Protein AF-A0A7V5RNW7-F1 (afdb_monomer_lite)

Radius of gyration: 20.4 Å; chains: 1; bounding box: 56×46×56 Å

Secondary structure (DSSP, 8-state):
-HHHHHHHTTS-HHHHHHHHHHHHHHHHHHHHHHHHHHHHTSTT---BPTT-HHHHHHHHSGGGGGGGG-TTT---SSS---HHHHHHHHHH-HHHHHHHHHHHHHHHTTEEEETTEEEE--SS--TTB-TTT-PBPPPSBGGGS-SSS--TT--HHHHHHHHTTTHHHHHHHHHHHH--HHHHHHHHHHHHHHHHHS-TTBSGGGS-HHHHHHHHHHHHHHHHHHHTSSS--HHHHHHHHHHHHHHHHHHHHH--TTT-TTHHHHHHHHHHHHHHHS-TTBTTHHHHHHHHHHHHHHHHHHHB-TTS-BTT--HHHHHHHHHHHHT--

Sequence (329 aa):
MLGKLKKVFRMSPGEIFFRIGEQIRIRREKANARRELSEVSRPEFNFFEKGHADWFEMYRSSGVLKLWEDKAFCRRLSAPLDEEKKERFLKDYRREVEESLARADKLLEHKFSFLGVSFTLPDPIPWQSDPLSLTPYPQGFYRDIDIFTNKNAGDIKHVWEVNRLQFLIELAKAAWLSGEEKYSEKLEEWLLDWIDKNPYKQGVAWASALEVGVRVTALVWTLEFYRATEKPKPYVVAAMLKLIYLSGSYLYENLSIYFSPYNHLIGEAAGLFLAGYLFPGFRDARKWEKRAWQVLTDQIEKQFHPDGASVEQASFYHHFTLGFYLQAV

InterPro domains:
  IPR008929 Chondroitin AC/alginate lyase [G3DSA:1.50.10.100] (69-329)
  IPR008929 Chondroitin AC/alginate lyase [SSF48230] (123-327)
  IPR031680 Heparin-sulfate lyase, N-terminal [PF16889] (100-327)

pLDDT: mean 92.54, std 7.35, range [49.0, 98.81]

Organism: Caldithrix abyssi (NCBI:txid187145)

Structure (mmCIF, N/CA/C/O backbone):
data_AF-A0A7V5RNW7-F1
#
_entry.id   AF-A0A7V5RNW7-F1
#
loop_
_atom_site.group_PDB
_atom_site.id
_atom_site.type_symbol
_atom_site.label_atom_id
_atom_site.label_alt_id
_atom_site.label_comp_id
_atom_site.label_asym_id
_atom_site.label_entity_id
_atom_site.label_seq_id
_atom_site.pdbx_PDB_ins_code
_atom_site.Cartn_x
_atom_site.Cartn_y
_atom_site.Cartn_z
_atom_site.occupancy
_atom_site.B_iso_or_equiv
_atom_site.auth_seq_id
_atom_site.auth_comp_id
_atom_site.auth_asym_id
_atom_site.auth_atom_id
_atom_site.pdbx_PDB_model_num
ATOM 1 N N . MET A 1 1 ? 30.492 3.767 -24.860 1.00 50.56 1 MET A N 1
ATOM 2 C CA . MET A 1 1 ? 29.595 3.302 -25.949 1.00 50.56 1 MET A CA 1
ATOM 3 C C . MET A 1 1 ? 29.645 1.781 -26.166 1.00 50.56 1 MET A C 1
ATOM 5 O O . MET A 1 1 ? 28.583 1.171 -26.209 1.00 50.56 1 MET A O 1
ATOM 9 N N . LEU A 1 2 ? 30.828 1.143 -26.196 1.00 49.00 2 LEU A N 1
ATOM 10 C CA . LEU A 1 2 ? 30.975 -0.311 -26.421 1.00 49.00 2 LEU A CA 1
ATOM 11 C C . LEU A 1 2 ? 30.218 -1.227 -25.432 1.00 49.00 2 LEU A C 1
ATOM 13 O O . LEU A 1 2 ? 29.693 -2.258 -25.841 1.00 49.00 2 LEU A O 1
ATOM 17 N N . GLY A 1 3 ? 30.115 -0.861 -24.148 1.00 59.00 3 GLY A N 1
ATOM 18 C CA . GLY A 1 3 ? 29.394 -1.669 -23.150 1.00 59.00 3 GLY A CA 1
ATOM 19 C C . GLY A 1 3 ? 27.875 -1.730 -23.367 1.00 59.00 3 GLY A C 1
ATOM 20 O O . GLY A 1 3 ? 27.267 -2.779 -23.171 1.00 59.00 3 GLY A O 1
ATOM 21 N N . LYS A 1 4 ? 27.261 -0.633 -23.841 1.00 60.94 4 LYS A N 1
ATOM 22 C CA . LYS A 1 4 ? 25.824 -0.592 -24.167 1.00 60.94 4 LYS A CA 1
ATOM 23 C C . LYS A 1 4 ? 25.518 -1.423 -25.418 1.00 60.94 4 LYS A C 1
ATOM 25 O O . LYS A 1 4 ? 24.552 -2.175 -25.411 1.00 60.94 4 LYS A O 1
ATOM 30 N N . LEU A 1 5 ? 26.387 -1.363 -26.432 1.00 63.47 5 LEU A N 1
ATOM 31 C CA . LEU A 1 5 ? 26.288 -2.182 -27.648 1.00 63.47 5 LEU A CA 1
ATOM 32 C C . LEU A 1 5 ? 26.402 -3.682 -27.335 1.00 63.47 5 LEU A C 1
ATOM 34 O O . LEU A 1 5 ? 25.539 -4.450 -27.745 1.00 63.47 5 LEU A O 1
ATOM 38 N N . LYS A 1 6 ? 27.383 -4.100 -26.519 1.00 67.00 6 LYS A N 1
ATOM 39 C CA . LYS A 1 6 ? 27.513 -5.504 -26.075 1.00 67.00 6 LYS A CA 1
ATOM 40 C C . LYS A 1 6 ? 26.278 -6.026 -25.332 1.00 67.00 6 LYS A C 1
ATOM 42 O O . LYS A 1 6 ? 25.967 -7.206 -25.453 1.00 67.00 6 LYS A O 1
ATOM 47 N N . LYS A 1 7 ? 25.582 -5.173 -24.568 1.00 69.12 7 LYS A N 1
ATOM 48 C CA . LYS A 1 7 ? 24.351 -5.555 -23.861 1.00 69.12 7 LYS A CA 1
ATOM 49 C C . LYS A 1 7 ? 23.203 -5.811 -24.841 1.00 69.12 7 LYS A C 1
ATOM 51 O O . LYS A 1 7 ? 22.507 -6.800 -24.676 1.00 69.12 7 LYS A O 1
ATOM 56 N N . VAL A 1 8 ? 23.061 -4.983 -25.881 1.00 74.31 8 VAL A N 1
ATOM 57 C CA . VAL A 1 8 ? 22.035 -5.153 -26.930 1.00 74.31 8 VAL A CA 1
ATOM 58 C C . VAL A 1 8 ? 22.245 -6.447 -27.719 1.00 74.31 8 VAL A C 1
ATOM 60 O O . VAL A 1 8 ? 21.285 -7.170 -27.946 1.00 74.31 8 VAL A O 1
ATOM 63 N N . PHE A 1 9 ? 23.490 -6.803 -28.054 1.00 77.44 9 PHE A N 1
ATOM 64 C CA . PHE A 1 9 ? 23.790 -8.053 -28.772 1.00 77.44 9 PHE A CA 1
ATOM 65 C C . PHE A 1 9 ? 23.496 -9.339 -27.978 1.00 77.44 9 PHE A C 1
ATOM 67 O O . PHE A 1 9 ? 23.510 -10.419 -28.557 1.00 77.44 9 PHE A O 1
ATOM 74 N N . ARG A 1 10 ? 23.244 -9.244 -26.665 1.00 82.31 10 ARG A N 1
ATOM 75 C CA . ARG A 1 10 ? 22.857 -10.381 -25.810 1.00 82.31 10 ARG A CA 1
ATOM 76 C C . ARG A 1 10 ? 21.347 -10.476 -25.575 1.00 82.31 10 ARG A C 1
ATOM 78 O O . ARG A 1 10 ? 20.907 -11.438 -24.957 1.00 82.31 10 ARG A O 1
ATOM 85 N N . MET A 1 11 ? 20.573 -9.484 -26.014 1.00 87.94 11 MET A N 1
ATOM 86 C CA . MET A 1 11 ? 19.125 -9.451 -25.813 1.00 87.94 11 MET A CA 1
ATOM 87 C C . MET A 1 11 ? 18.420 -10.290 -26.873 1.00 87.94 11 MET A C 1
ATOM 89 O O . MET A 1 11 ? 18.811 -10.294 -28.042 1.00 87.94 11 MET A O 1
ATOM 93 N N . SER A 1 12 ? 17.336 -10.955 -26.478 1.00 88.06 12 SER A N 1
ATOM 94 C CA . SER A 1 12 ? 16.440 -11.571 -27.454 1.00 88.06 12 SER A CA 1
ATOM 95 C C . SER A 1 12 ? 15.743 -10.484 -28.290 1.00 88.06 12 SER A C 1
ATOM 97 O O . SER A 1 12 ? 15.561 -9.358 -27.812 1.00 88.06 12 SER A O 1
ATOM 99 N N . PRO A 1 13 ? 15.280 -10.794 -29.515 1.00 88.00 13 PRO A N 1
ATOM 100 C CA . PRO A 1 13 ? 14.470 -9.859 -30.293 1.00 88.00 13 PRO A CA 1
ATOM 101 C C . PRO A 1 13 ? 13.255 -9.344 -29.507 1.00 88.00 13 PRO A C 1
ATOM 103 O O . PRO A 1 13 ? 12.970 -8.148 -29.528 1.00 88.00 13 PRO A O 1
ATOM 106 N N . GLY A 1 14 ? 12.590 -10.224 -28.748 1.00 86.81 14 GLY A N 1
ATOM 107 C CA . GLY A 1 14 ? 11.453 -9.863 -27.897 1.00 86.81 14 GLY A CA 1
ATOM 108 C C . GLY A 1 14 ? 11.808 -8.831 -26.822 1.00 86.81 14 GLY A C 1
ATOM 109 O O . GLY A 1 14 ? 11.068 -7.867 -26.633 1.00 86.81 14 GLY A O 1
ATOM 110 N N . GLU A 1 15 ? 12.967 -8.970 -26.175 1.00 87.75 15 GLU A N 1
ATOM 111 C CA . GLU A 1 15 ? 13.443 -7.992 -25.191 1.00 87.75 15 GLU A CA 1
ATOM 112 C C . GLU A 1 15 ? 13.774 -6.639 -25.844 1.00 87.75 15 GLU A C 1
ATOM 114 O O . GLU A 1 15 ? 13.442 -5.589 -25.290 1.00 87.75 15 GLU A O 1
ATOM 119 N N . ILE A 1 16 ? 14.376 -6.633 -27.039 1.00 87.75 16 ILE A N 1
ATOM 120 C CA . ILE A 1 16 ? 14.680 -5.391 -27.770 1.00 87.75 16 ILE A CA 1
ATOM 121 C C . ILE A 1 16 ? 13.387 -4.636 -28.103 1.00 87.75 16 ILE A C 1
ATOM 123 O O . ILE A 1 16 ? 13.274 -3.447 -27.791 1.00 87.75 16 ILE A O 1
ATOM 127 N N . PHE A 1 17 ? 12.398 -5.319 -28.689 1.00 89.56 17 PHE A N 1
ATOM 128 C CA . PHE A 1 17 ? 11.102 -4.714 -29.008 1.00 89.56 17 PHE A CA 1
ATOM 129 C C . PHE A 1 17 ? 10.391 -4.196 -27.755 1.00 89.56 17 PHE A C 1
ATOM 131 O O . PHE A 1 17 ? 9.887 -3.070 -27.766 1.00 89.56 17 PHE A O 1
ATOM 138 N N . PHE A 1 18 ? 10.413 -4.967 -26.663 1.00 87.88 18 PHE A N 1
ATOM 139 C CA . PHE A 1 18 ? 9.865 -4.539 -25.378 1.00 87.88 18 PHE A CA 1
ATOM 140 C C . PHE A 1 18 ? 10.515 -3.238 -24.897 1.00 87.88 18 PHE A C 1
ATOM 142 O O . PHE A 1 18 ? 9.810 -2.271 -24.617 1.00 87.88 18 PHE A O 1
ATOM 149 N N . ARG A 1 19 ? 11.852 -3.173 -24.854 1.00 88.31 19 ARG A N 1
ATOM 150 C CA . ARG A 1 19 ? 12.581 -1.998 -24.351 1.00 88.31 19 ARG A CA 1
ATOM 151 C C . ARG A 1 19 ? 12.355 -0.756 -25.211 1.00 88.31 19 ARG A C 1
ATOM 153 O O . ARG A 1 19 ? 12.235 0.339 -24.668 1.00 88.31 19 ARG A O 1
ATOM 160 N N . ILE A 1 20 ? 12.269 -0.898 -26.535 1.00 90.19 20 ILE A N 1
ATOM 161 C CA . ILE A 1 20 ? 11.936 0.223 -27.432 1.00 90.19 20 ILE A CA 1
ATOM 162 C C . ILE A 1 20 ? 10.518 0.727 -27.146 1.00 90.19 20 ILE A C 1
ATOM 164 O O . ILE A 1 20 ? 10.318 1.932 -26.968 1.00 90.19 20 ILE A O 1
ATOM 168 N N . GLY A 1 21 ? 9.545 -0.186 -27.057 1.00 90.38 21 GLY A N 1
ATOM 169 C CA . GLY A 1 21 ? 8.165 0.152 -26.714 1.00 90.38 21 GLY A CA 1
ATOM 170 C C . GLY A 1 21 ? 8.056 0.839 -25.351 1.00 90.38 21 GLY A C 1
ATOM 171 O O . GLY A 1 21 ? 7.376 1.858 -25.226 1.00 90.38 21 GLY A O 1
ATOM 172 N N . GLU A 1 22 ? 8.794 0.346 -24.355 1.00 89.38 22 GLU A N 1
ATOM 173 C CA . GLU A 1 22 ? 8.866 0.927 -23.016 1.00 89.38 22 GLU A CA 1
ATOM 174 C C . GLU A 1 22 ? 9.391 2.369 -23.067 1.00 89.38 22 GLU A C 1
ATOM 176 O O . GLU A 1 22 ? 8.760 3.268 -22.521 1.00 89.38 22 GLU A O 1
ATOM 181 N N . GLN A 1 23 ? 10.481 2.635 -23.795 1.00 90.38 23 GLN A N 1
ATOM 182 C CA . GLN A 1 23 ? 11.024 3.991 -23.938 1.00 90.38 23 GLN A CA 1
ATOM 183 C C . GLN A 1 23 ? 10.037 4.962 -24.599 1.00 90.38 23 GLN A C 1
ATOM 185 O O . GLN A 1 23 ? 9.925 6.115 -24.177 1.00 90.38 23 GLN A O 1
ATOM 190 N N . ILE A 1 24 ? 9.291 4.512 -25.612 1.00 92.75 24 ILE A N 1
ATOM 191 C CA . ILE A 1 24 ? 8.244 5.328 -26.244 1.00 92.75 24 ILE A CA 1
ATOM 192 C C . ILE A 1 24 ? 7.116 5.615 -25.245 1.00 92.75 24 ILE A C 1
ATOM 194 O O . ILE A 1 24 ? 6.676 6.763 -25.137 1.00 92.75 24 ILE A O 1
ATOM 198 N N . ARG A 1 25 ? 6.670 4.599 -24.495 1.00 93.12 25 ARG A N 1
ATOM 199 C CA . ARG A 1 25 ? 5.634 4.737 -23.462 1.00 93.12 25 ARG A CA 1
ATOM 200 C C . ARG A 1 25 ? 6.055 5.733 -22.384 1.00 93.12 25 ARG A C 1
ATOM 202 O O . ARG A 1 25 ? 5.308 6.669 -22.134 1.00 93.12 25 ARG A O 1
ATOM 209 N N . ILE A 1 26 ? 7.257 5.590 -21.824 1.00 92.19 26 ILE A N 1
ATOM 210 C CA . ILE A 1 26 ? 7.798 6.476 -20.779 1.00 92.19 26 ILE A CA 1
ATOM 211 C C . ILE A 1 26 ? 7.835 7.928 -21.253 1.00 92.19 26 ILE A C 1
ATOM 213 O O . ILE A 1 26 ? 7.459 8.834 -20.516 1.00 92.19 26 ILE A O 1
ATOM 217 N N . ARG A 1 27 ? 8.271 8.179 -22.495 1.00 93.75 27 ARG A N 1
ATOM 218 C CA . ARG A 1 27 ? 8.294 9.542 -23.050 1.00 93.75 27 ARG A CA 1
ATOM 219 C C . ARG A 1 27 ? 6.893 10.142 -23.152 1.00 93.75 27 ARG A C 1
ATOM 221 O O . ARG A 1 27 ? 6.722 11.317 -22.836 1.00 93.75 27 ARG A O 1
ATOM 228 N N . ARG A 1 28 ? 5.903 9.349 -23.577 1.00 93.56 28 ARG A N 1
ATOM 229 C CA . ARG A 1 28 ? 4.494 9.776 -23.638 1.00 93.56 28 ARG A CA 1
ATOM 230 C C . ARG A 1 28 ? 3.926 10.034 -22.245 1.00 93.56 28 ARG A C 1
ATOM 232 O O . ARG A 1 28 ? 3.329 11.078 -22.027 1.00 93.56 28 ARG A O 1
ATOM 239 N N . GLU A 1 29 ? 4.162 9.117 -21.316 1.00 93.31 29 GLU A N 1
ATOM 240 C CA . GLU A 1 29 ? 3.756 9.222 -19.914 1.00 93.31 29 GLU A CA 1
ATOM 241 C C . GLU A 1 29 ? 4.332 10.490 -19.273 1.00 93.31 29 GLU A C 1
ATOM 243 O O . GLU A 1 29 ? 3.591 11.301 -18.731 1.00 93.31 29 GLU A O 1
ATOM 248 N N . LYS A 1 30 ? 5.633 10.746 -19.440 1.00 93.88 30 LYS A N 1
ATOM 249 C CA . LYS A 1 30 ? 6.283 11.969 -18.954 1.00 93.88 30 LYS A CA 1
ATOM 250 C C . LYS A 1 30 ? 5.676 13.233 -19.563 1.00 93.88 30 LYS A C 1
ATOM 252 O O . LYS A 1 30 ? 5.418 14.194 -18.842 1.00 93.88 30 LYS A O 1
ATOM 257 N N . ALA A 1 31 ? 5.433 13.241 -20.875 1.00 94.12 31 ALA A N 1
ATOM 258 C CA . ALA A 1 31 ? 4.808 14.376 -21.553 1.00 94.12 31 ALA A CA 1
ATOM 259 C C . ALA A 1 31 ? 3.377 14.645 -21.047 1.00 94.12 31 ALA A C 1
ATOM 261 O O . ALA A 1 31 ? 2.957 15.799 -20.977 1.00 94.12 31 ALA A O 1
ATOM 262 N N . ASN A 1 32 ? 2.656 13.595 -20.647 1.00 93.56 32 ASN A N 1
ATOM 263 C CA . ASN A 1 32 ? 1.282 13.676 -20.158 1.00 93.56 32 ASN A CA 1
ATOM 264 C C . ASN A 1 32 ? 1.166 13.762 -18.630 1.00 93.56 32 ASN A C 1
ATOM 266 O O . ASN A 1 32 ? 0.071 14.027 -18.144 1.00 93.56 32 ASN A O 1
ATOM 270 N N . ALA A 1 33 ? 2.250 13.601 -17.864 1.00 91.62 33 ALA A N 1
ATOM 271 C CA . ALA A 1 33 ? 2.199 13.417 -16.411 1.00 91.62 33 ALA A CA 1
ATOM 272 C C . ALA A 1 33 ? 1.417 14.518 -15.675 1.00 91.62 33 ALA A C 1
ATOM 274 O O . ALA A 1 33 ? 0.614 14.227 -14.794 1.00 91.62 33 ALA A O 1
ATOM 275 N N . ARG A 1 34 ? 1.587 15.790 -16.068 1.00 91.25 34 ARG A N 1
ATOM 276 C CA . ARG A 1 34 ? 0.821 16.912 -15.486 1.00 91.25 34 ARG A CA 1
ATOM 277 C C . ARG A 1 34 ? -0.671 16.834 -15.806 1.00 91.25 34 ARG A C 1
ATOM 279 O O . ARG A 1 34 ? -1.495 17.178 -14.964 1.00 91.25 34 ARG A O 1
ATOM 286 N N . ARG A 1 35 ? -1.017 16.397 -17.019 1.00 93.12 35 ARG A N 1
ATOM 287 C CA . ARG A 1 35 ? -2.40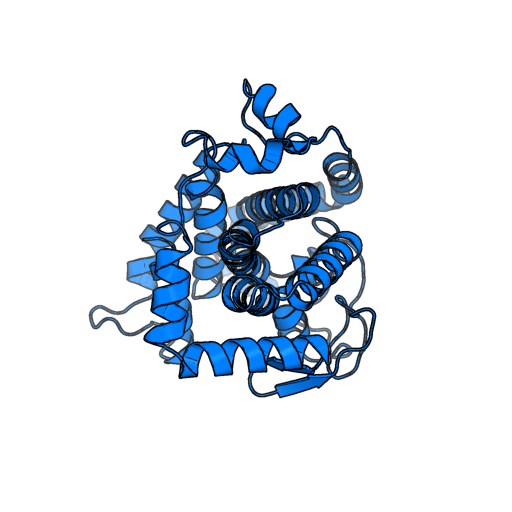6 16.213 -17.447 1.00 93.12 35 ARG A CA 1
ATOM 288 C C . ARG A 1 35 ? -3.040 15.027 -16.726 1.00 93.12 35 ARG A C 1
ATOM 290 O O . ARG A 1 35 ? -4.137 15.190 -16.216 1.00 93.12 35 ARG A O 1
ATOM 297 N N . GLU A 1 36 ? -2.350 13.889 -16.652 1.00 92.38 36 GLU A N 1
ATOM 298 C CA . GLU A 1 36 ? -2.800 12.712 -15.896 1.00 92.38 36 GLU A CA 1
ATOM 299 C C . GLU A 1 36 ? -3.027 13.075 -14.428 1.00 92.38 36 GLU A C 1
ATOM 301 O O . GLU A 1 36 ? -4.090 12.794 -13.885 1.00 92.38 36 GLU A O 1
ATOM 306 N N . LEU A 1 37 ? -2.079 13.785 -13.806 1.00 92.88 37 LEU A N 1
ATOM 307 C CA . LEU A 1 37 ? -2.232 14.260 -12.435 1.00 92.88 37 LEU A CA 1
ATOM 308 C C . LEU A 1 37 ? -3.448 15.191 -12.287 1.00 92.88 37 LEU A C 1
ATOM 310 O O . LEU A 1 37 ? -4.261 15.009 -11.387 1.00 92.88 37 LEU A O 1
ATOM 314 N N . SER A 1 38 ? -3.612 16.160 -13.193 1.00 92.69 38 SER A N 1
ATOM 315 C CA . SER A 1 38 ? -4.783 17.047 -13.201 1.00 92.69 38 SER A CA 1
ATOM 316 C C . SER A 1 38 ? -6.097 16.287 -13.393 1.00 92.69 38 SER A C 1
ATOM 318 O O . SER A 1 38 ? -7.113 16.693 -12.836 1.00 92.69 38 SER A O 1
ATOM 320 N N . GLU A 1 39 ? -6.091 15.203 -14.167 1.00 93.19 39 GLU A N 1
ATOM 321 C CA . GLU A 1 39 ? -7.257 14.354 -14.384 1.00 93.19 39 GLU A CA 1
ATOM 322 C C . GLU A 1 39 ? -7.630 13.585 -13.115 1.00 93.19 39 GLU A C 1
ATOM 324 O O . GLU A 1 39 ? -8.779 13.632 -12.687 1.00 93.19 39 GLU A O 1
ATOM 329 N N . VAL A 1 40 ? -6.663 12.925 -12.471 1.00 93.75 40 VAL A N 1
ATOM 330 C CA . VAL A 1 40 ? -6.938 12.107 -11.280 1.00 93.75 40 VAL A CA 1
ATOM 331 C C . VAL A 1 40 ? -7.231 12.947 -10.041 1.00 93.75 40 VAL A C 1
ATOM 333 O O . VAL A 1 40 ? -7.941 12.481 -9.156 1.00 93.75 40 VAL A O 1
ATOM 336 N N . SER A 1 41 ? -6.727 14.179 -9.946 1.00 90.44 41 SER A N 1
ATOM 337 C CA . SER A 1 41 ? -6.998 15.073 -8.809 1.00 90.44 41 SER A CA 1
ATOM 338 C C . SER A 1 41 ? -8.396 15.689 -8.834 1.00 90.44 41 SER A C 1
ATOM 340 O O . SER A 1 41 ? -8.850 16.226 -7.826 1.00 90.44 41 SER A O 1
ATOM 342 N N . ARG A 1 42 ? -9.100 15.603 -9.963 1.00 89.19 42 ARG A N 1
ATOM 343 C CA . ARG A 1 42 ? -10.452 16.136 -10.093 1.00 89.19 42 ARG A CA 1
ATOM 344 C C . ARG A 1 42 ? -11.460 15.387 -9.219 1.00 89.19 42 ARG A C 1
ATOM 346 O O . ARG A 1 42 ? -11.386 14.158 -9.119 1.00 89.19 42 ARG A O 1
ATOM 353 N N . PRO A 1 43 ? -12.458 16.086 -8.653 1.00 83.56 43 PRO A N 1
ATOM 354 C CA . PRO A 1 43 ? -13.550 15.437 -7.938 1.00 83.56 43 PRO A CA 1
ATOM 355 C C . PRO A 1 43 ? -14.344 14.458 -8.820 1.00 83.56 43 PRO A C 1
ATOM 357 O O . PRO A 1 43 ? -14.814 13.438 -8.328 1.00 83.56 43 PRO A O 1
ATOM 360 N N . GLU A 1 44 ? -14.484 14.741 -10.120 1.00 86.00 44 GLU A N 1
ATOM 361 C CA . GLU A 1 44 ? -15.183 13.899 -11.101 1.00 86.00 44 GLU A CA 1
ATOM 362 C C . GLU A 1 44 ? -14.424 12.638 -11.545 1.00 86.00 44 GLU A C 1
ATOM 364 O O . GLU A 1 44 ? -14.944 11.876 -12.359 1.00 86.00 44 GLU A O 1
ATOM 369 N N . PHE A 1 45 ? -13.212 12.399 -11.034 1.00 90.44 45 PHE A N 1
ATOM 370 C CA . PHE A 1 45 ? -12.440 11.215 -11.388 1.00 90.44 45 PHE A CA 1
ATOM 371 C C . PHE A 1 45 ? -13.158 9.930 -10.948 1.00 90.44 45 PHE A C 1
ATOM 373 O O . PHE A 1 45 ? -13.143 9.565 -9.772 1.00 90.44 45 PHE A O 1
ATOM 380 N N . ASN A 1 46 ? -13.772 9.244 -11.913 1.00 90.44 46 ASN A N 1
ATOM 381 C CA . ASN A 1 46 ? -14.467 7.981 -11.711 1.00 90.44 46 ASN A CA 1
ATOM 382 C C . ASN A 1 46 ? -13.595 6.810 -12.180 1.00 90.44 46 ASN A C 1
ATOM 384 O O . ASN A 1 46 ? -13.257 6.691 -13.362 1.00 90.44 46 ASN A O 1
ATOM 388 N N . PHE A 1 47 ? -13.247 5.943 -11.235 1.00 92.19 47 PHE A N 1
ATOM 389 C CA . PHE A 1 47 ? -12.428 4.757 -11.451 1.00 92.19 47 PHE A CA 1
ATOM 390 C C . PHE A 1 47 ? -13.223 3.440 -11.419 1.00 92.19 47 PHE A C 1
ATOM 392 O O . PHE A 1 47 ? -12.629 2.359 -11.455 1.00 92.19 47 PHE A O 1
ATOM 399 N N . PHE A 1 48 ? -14.555 3.513 -11.386 1.00 91.94 48 PHE A N 1
ATOM 400 C CA . PHE A 1 48 ? -15.448 2.359 -11.469 1.00 91.94 48 PHE A CA 1
ATOM 401 C C . PHE A 1 48 ? -15.753 1.954 -12.916 1.00 91.94 48 PHE A C 1
ATOM 403 O O . PHE A 1 48 ? -15.564 2.725 -13.865 1.00 91.94 48 PHE A O 1
ATOM 410 N N . GLU A 1 49 ? -16.211 0.715 -13.091 1.00 81.69 49 GLU A N 1
ATOM 411 C CA . GLU A 1 49 ? -16.677 0.209 -14.382 1.00 81.69 49 GLU A CA 1
ATOM 412 C C . GLU A 1 49 ? -17.889 1.007 -14.912 1.00 81.69 49 GLU A C 1
ATOM 414 O O . GLU A 1 49 ? -18.678 1.591 -14.163 1.00 81.69 49 GLU A O 1
ATOM 419 N N . LYS A 1 50 ? -18.030 1.077 -16.243 1.00 80.31 50 LYS A N 1
ATOM 420 C CA . LYS A 1 50 ? -19.159 1.773 -16.878 1.00 80.31 50 LYS A CA 1
ATOM 421 C C . LYS A 1 50 ? -20.480 1.123 -16.464 1.00 80.31 50 LYS A C 1
ATOM 423 O O . LYS A 1 50 ? -20.592 -0.093 -16.473 1.00 80.31 50 LYS A O 1
ATOM 428 N N . GLY A 1 51 ? -21.495 1.947 -16.205 1.00 77.38 51 GLY A N 1
ATOM 429 C CA . GLY A 1 51 ? -22.824 1.481 -15.794 1.00 77.38 51 GLY A CA 1
ATOM 430 C C . GLY A 1 51 ? -23.068 1.533 -14.285 1.00 77.38 51 GLY A C 1
ATOM 431 O O . GLY A 1 51 ? -24.215 1.406 -13.879 1.00 77.38 51 GLY A O 1
ATOM 432 N N . HIS A 1 52 ? -22.039 1.824 -13.483 1.00 84.69 52 HIS A N 1
ATOM 433 C CA . HIS A 1 52 ? -22.134 1.947 -12.026 1.00 84.69 52 HIS A CA 1
ATOM 434 C C . HIS A 1 52 ? -22.111 3.411 -11.561 1.00 84.69 52 HIS A C 1
ATOM 436 O O . HIS A 1 52 ? -21.206 3.864 -10.854 1.00 84.69 52 HIS A O 1
ATOM 442 N N . ALA A 1 53 ? -23.080 4.202 -12.033 1.00 83.31 53 ALA A N 1
ATOM 443 C CA . ALA A 1 53 ? -23.222 5.597 -11.604 1.00 83.31 53 ALA A CA 1
ATOM 444 C C . ALA A 1 53 ? -23.552 5.697 -10.103 1.00 83.31 53 ALA A C 1
ATOM 446 O O . ALA A 1 53 ? -23.073 6.592 -9.416 1.00 83.31 53 ALA A O 1
ATOM 447 N N . ASP A 1 54 ? -24.306 4.730 -9.592 1.00 88.31 54 ASP A N 1
ATOM 448 C CA . ASP A 1 54 ? -24.629 4.545 -8.182 1.00 88.31 54 ASP A CA 1
ATOM 449 C C . ASP A 1 54 ? -23.381 4.360 -7.308 1.00 88.31 54 ASP A C 1
ATOM 451 O O . ASP A 1 54 ? -23.255 5.039 -6.289 1.00 88.31 54 ASP A O 1
ATOM 455 N N . TRP A 1 55 ? -22.414 3.529 -7.718 1.00 92.00 55 TRP A N 1
ATOM 456 C CA . TRP A 1 55 ? -21.154 3.381 -6.979 1.00 92.00 55 TRP A CA 1
ATOM 457 C C . TRP A 1 55 ? -20.363 4.683 -6.924 1.00 92.00 55 TRP A C 1
ATOM 459 O O . TRP A 1 55 ? -19.748 4.992 -5.902 1.00 92.00 55 TRP A O 1
ATOM 469 N N . PHE A 1 56 ? -20.397 5.473 -7.998 1.00 91.00 56 PHE A N 1
ATOM 470 C CA . PHE A 1 56 ? -19.735 6.772 -8.017 1.00 91.00 56 PHE A CA 1
ATOM 471 C C . PHE A 1 56 ? -20.376 7.764 -7.042 1.00 91.00 56 PHE A C 1
ATOM 473 O O . PHE A 1 56 ? -19.661 8.434 -6.297 1.00 91.00 56 PHE A O 1
ATOM 480 N N . GLU A 1 57 ? -21.705 7.806 -6.976 1.00 90.06 57 GLU A N 1
ATOM 481 C CA . GLU A 1 57 ? -22.426 8.620 -5.991 1.00 90.06 57 GLU A CA 1
ATOM 482 C C . GLU A 1 57 ? -22.175 8.141 -4.550 1.00 90.06 57 GLU A C 1
ATOM 484 O O . GLU A 1 57 ? -21.941 8.948 -3.644 1.00 90.06 57 GLU A O 1
ATOM 489 N N . MET A 1 58 ? -22.141 6.823 -4.319 1.00 91.19 58 MET A N 1
ATOM 490 C CA . MET A 1 58 ? -21.777 6.257 -3.015 1.00 91.19 58 MET A CA 1
ATOM 491 C C . MET A 1 58 ? -20.355 6.656 -2.615 1.00 91.19 58 MET A C 1
ATOM 493 O O . MET A 1 58 ? -20.150 7.157 -1.514 1.00 91.19 58 MET A O 1
ATOM 497 N N . TYR A 1 59 ? -19.386 6.510 -3.517 1.00 91.75 59 TYR A N 1
ATOM 498 C CA . TYR A 1 59 ? -17.988 6.880 -3.293 1.00 91.75 59 TYR A CA 1
ATOM 499 C C . TYR A 1 59 ? -17.798 8.353 -2.904 1.00 91.75 59 TYR A C 1
ATOM 501 O O . TYR A 1 59 ? -16.941 8.667 -2.079 1.00 91.75 59 TYR A O 1
ATOM 509 N N . ARG A 1 60 ? -18.594 9.261 -3.480 1.00 88.88 60 ARG A N 1
ATOM 510 C CA . ARG A 1 60 ? -18.510 10.707 -3.204 1.00 88.88 60 ARG A CA 1
ATOM 511 C C . ARG A 1 60 ? -19.285 11.154 -1.968 1.00 88.88 60 ARG A C 1
ATOM 513 O O . ARG A 1 60 ? -19.210 12.326 -1.603 1.00 88.88 60 ARG A O 1
ATOM 520 N N . SER A 1 61 ? -20.022 10.248 -1.339 1.00 89.31 61 SER A N 1
ATOM 521 C CA . SER A 1 61 ? -20.837 10.515 -0.160 1.00 89.31 61 SER A CA 1
ATOM 522 C C . SER A 1 61 ? -20.380 9.660 1.024 1.00 89.31 61 SER A C 1
ATOM 524 O O . SER A 1 61 ? -19.400 8.917 0.961 1.00 89.31 61 SER A O 1
ATOM 526 N N . SER A 1 62 ? -21.116 9.721 2.133 1.00 86.81 62 SER A N 1
ATOM 527 C CA . SER A 1 62 ? -20.955 8.757 3.226 1.00 86.81 62 SER A CA 1
ATOM 528 C C . SER A 1 62 ? -21.325 7.319 2.822 1.00 86.81 62 SER A C 1
ATOM 530 O O . SER A 1 62 ? -21.052 6.384 3.574 1.00 86.81 62 SER A O 1
ATOM 532 N N . GLY A 1 63 ? -21.906 7.124 1.629 1.00 90.00 63 GLY A N 1
ATOM 533 C CA . GLY A 1 63 ? -22.291 5.826 1.083 1.00 90.00 63 GLY A CA 1
ATOM 534 C C . GLY A 1 63 ? -21.124 4.901 0.731 1.00 90.00 63 GLY A C 1
ATOM 535 O O . GLY A 1 63 ? -21.357 3.710 0.559 1.00 90.00 63 GLY A O 1
ATOM 536 N N . VAL A 1 64 ? -19.880 5.389 0.674 1.00 92.69 64 VAL A N 1
ATOM 537 C CA . VAL A 1 64 ? -18.694 4.583 0.321 1.00 92.69 64 VAL A CA 1
ATOM 538 C C . VAL A 1 64 ? -18.505 3.369 1.235 1.00 92.69 64 VAL A C 1
ATOM 540 O O . VAL A 1 64 ? -18.021 2.334 0.789 1.00 92.69 64 VAL A O 1
ATOM 543 N N . LEU A 1 65 ? -18.943 3.456 2.496 1.00 91.81 65 LEU A N 1
ATOM 544 C CA . LEU A 1 65 ? -18.897 2.337 3.441 1.00 91.81 65 LEU A CA 1
ATOM 545 C C . LEU A 1 65 ? -19.825 1.185 3.020 1.00 91.81 65 LEU A C 1
ATOM 547 O O . LEU A 1 65 ? -19.503 0.022 3.250 1.00 91.81 65 LEU A O 1
ATOM 551 N N . LYS A 1 66 ? -20.935 1.496 2.339 1.00 90.69 66 LYS A N 1
ATOM 552 C CA . LYS A 1 66 ? -21.916 0.514 1.853 1.00 90.69 66 LYS A CA 1
ATOM 553 C C . LYS A 1 66 ? -21.457 -0.224 0.602 1.00 90.69 66 LYS A C 1
ATOM 555 O O . LYS A 1 66 ? -21.991 -1.286 0.308 1.00 90.69 66 LYS A O 1
ATOM 560 N N . LEU A 1 67 ? -20.434 0.273 -0.102 1.00 91.06 67 LEU A N 1
ATOM 561 C CA . LEU A 1 67 ? -19.844 -0.457 -1.230 1.00 91.06 67 LEU A CA 1
ATOM 562 C C . LEU A 1 67 ? -19.368 -1.857 -0.809 1.00 91.06 67 LEU A C 1
ATOM 564 O O . LEU A 1 67 ? -19.345 -2.771 -1.625 1.00 91.06 67 LEU A O 1
ATOM 568 N N . TRP A 1 68 ? -19.035 -2.049 0.473 1.00 89.75 68 TRP A N 1
ATOM 569 C CA . TRP A 1 68 ? -18.601 -3.343 0.997 1.00 89.75 68 TRP A CA 1
ATOM 570 C C . TRP A 1 68 ? -19.714 -4.392 1.147 1.00 89.75 68 TRP A C 1
ATOM 572 O O . TRP A 1 68 ? -19.442 -5.579 1.347 1.00 89.75 68 TRP A O 1
ATOM 582 N N . GLU A 1 69 ? -20.972 -3.962 1.059 1.00 88.19 69 GLU A N 1
ATOM 583 C CA . GLU A 1 69 ? -22.144 -4.841 1.046 1.00 88.19 69 GLU A CA 1
ATOM 584 C C . GLU A 1 69 ? -22.386 -5.419 -0.359 1.00 88.19 69 GLU A C 1
ATOM 586 O O . GLU A 1 69 ? -22.992 -6.485 -0.500 1.00 88.19 69 GLU A O 1
ATOM 591 N N . ASP A 1 70 ? -21.861 -4.755 -1.393 1.00 90.81 70 ASP A N 1
ATOM 592 C CA . ASP A 1 70 ? -21.998 -5.157 -2.785 1.00 90.81 70 ASP A CA 1
ATOM 593 C C . ASP A 1 70 ? -20.863 -6.105 -3.212 1.00 90.81 70 ASP A C 1
ATOM 595 O O . ASP A 1 70 ? -19.703 -5.725 -3.397 1.00 90.81 70 ASP A O 1
ATOM 599 N N . LYS A 1 71 ? -21.219 -7.377 -3.421 1.00 89.06 71 LYS A N 1
ATOM 600 C CA . LYS A 1 71 ? -20.291 -8.420 -3.888 1.00 89.06 71 LYS A CA 1
ATOM 601 C C . LYS A 1 71 ? -19.820 -8.216 -5.331 1.00 89.06 71 LYS A C 1
ATOM 603 O O . LYS A 1 71 ? -18.829 -8.828 -5.727 1.00 89.06 71 LYS A O 1
ATOM 608 N N . ALA A 1 72 ? -20.531 -7.417 -6.127 1.00 90.50 72 ALA A N 1
ATOM 609 C CA . ALA A 1 72 ? -20.069 -7.026 -7.454 1.00 90.50 72 ALA A CA 1
ATOM 610 C C . ALA A 1 72 ? -18.978 -5.950 -7.367 1.00 90.50 72 ALA A C 1
ATOM 612 O O . ALA A 1 72 ? -18.125 -5.885 -8.251 1.00 90.50 72 ALA A O 1
ATOM 613 N N . PHE A 1 73 ? -18.956 -5.162 -6.286 1.00 91.81 73 PHE A N 1
ATOM 614 C CA . PHE A 1 73 ? -17.913 -4.172 -6.048 1.00 91.81 73 PHE A CA 1
ATOM 615 C C . PHE A 1 73 ? -16.637 -4.784 -5.457 1.00 91.81 73 PHE A C 1
ATOM 617 O O . PHE A 1 73 ? -15.545 -4.540 -5.980 1.00 91.81 73 PHE A O 1
ATOM 624 N N . CYS A 1 74 ? -16.762 -5.568 -4.381 1.00 92.38 74 CYS A N 1
ATOM 625 C CA . CYS A 1 74 ? -15.618 -6.089 -3.632 1.00 92.38 74 CYS A CA 1
ATOM 626 C C . CYS A 1 74 ? -15.697 -7.593 -3.332 1.00 92.38 74 CYS A C 1
ATOM 628 O O . CYS A 1 74 ? -16.765 -8.175 -3.128 1.00 92.38 74 CYS A O 1
ATOM 630 N N . ARG A 1 75 ? -14.522 -8.223 -3.253 1.00 93.94 75 ARG A N 1
ATOM 631 C CA . ARG A 1 75 ? -14.318 -9.536 -2.631 1.00 93.94 75 ARG A CA 1
ATOM 632 C C . ARG A 1 75 ? -13.683 -9.326 -1.259 1.00 93.94 75 ARG A C 1
ATOM 634 O O . ARG A 1 75 ? -12.994 -8.336 -1.026 1.00 93.94 75 ARG A O 1
ATOM 641 N N . ARG A 1 76 ? -13.917 -10.261 -0.341 1.00 86.75 76 ARG A N 1
ATOM 642 C CA . ARG A 1 76 ? -13.358 -10.183 1.012 1.00 86.75 76 ARG A CA 1
ATOM 643 C C . ARG A 1 76 ? -11.966 -10.800 1.048 1.00 86.75 76 ARG A C 1
ATOM 645 O O . ARG A 1 76 ? -11.796 -11.919 0.573 1.00 86.75 76 ARG A O 1
ATOM 652 N N . LEU A 1 77 ? -11.015 -10.084 1.646 1.00 88.06 77 LEU A N 1
ATOM 653 C CA . LEU A 1 77 ? -9.675 -10.600 1.936 1.00 88.06 77 LEU A CA 1
ATOM 654 C C . LEU A 1 77 ? -9.705 -11.635 3.072 1.00 88.06 77 LEU A C 1
ATOM 656 O O . LEU A 1 77 ? -8.958 -12.606 3.061 1.00 88.06 77 LEU A O 1
ATOM 660 N N . SER A 1 78 ? -10.592 -11.435 4.046 1.00 88.44 78 SER A N 1
ATOM 661 C CA . SER A 1 78 ? -10.741 -12.280 5.229 1.00 88.44 78 SER A CA 1
ATOM 662 C C . SER A 1 78 ? -12.215 -12.434 5.628 1.00 88.44 78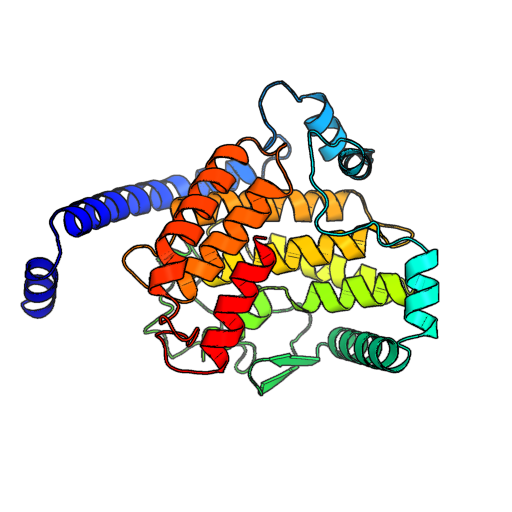 SER A C 1
ATOM 664 O O . SER A 1 78 ? -13.116 -11.785 5.087 1.00 88.44 78 SER A O 1
ATOM 666 N N . ALA A 1 79 ? -12.494 -13.311 6.596 1.00 89.00 79 ALA A N 1
ATOM 667 C CA . ALA A 1 79 ? -13.777 -13.263 7.293 1.00 89.00 79 ALA A CA 1
ATOM 668 C C . ALA A 1 79 ? -13.934 -11.904 8.014 1.00 89.00 79 ALA A C 1
ATOM 670 O O . ALA A 1 79 ? -12.926 -11.358 8.459 1.00 89.00 79 ALA A O 1
ATOM 671 N N . PRO A 1 80 ? -15.166 -11.374 8.181 1.00 89.69 80 PRO A N 1
ATOM 672 C CA . PRO A 1 80 ? -15.386 -10.098 8.865 1.00 89.69 80 PRO A CA 1
ATOM 673 C C . PRO A 1 80 ? -14.676 -10.031 10.213 1.00 89.69 80 PRO A C 1
ATOM 675 O O . PRO A 1 80 ? -14.734 -11.000 10.966 1.00 89.69 80 PRO A O 1
ATOM 678 N N . LEU A 1 81 ? -14.046 -8.900 10.515 1.00 93.25 81 LEU A N 1
ATOM 679 C CA . LEU A 1 81 ? -13.440 -8.618 11.816 1.00 93.25 81 LEU A CA 1
ATOM 680 C C . LEU A 1 81 ? -14.522 -8.133 12.795 1.00 93.25 81 LEU A C 1
ATOM 682 O O . LEU A 1 81 ? -14.582 -6.960 13.147 1.00 93.25 81 LEU A O 1
ATOM 686 N N . ASP A 1 82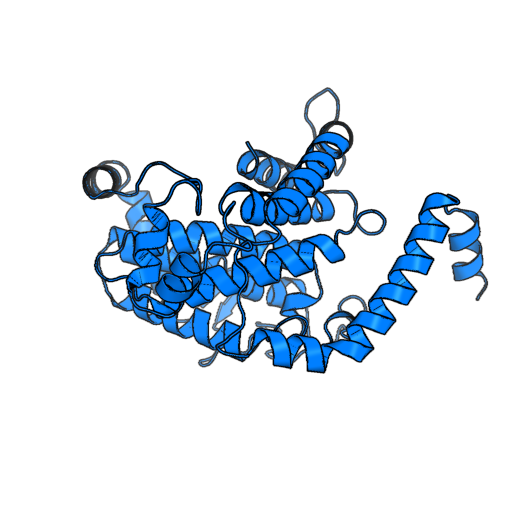 ? -15.433 -9.039 13.144 1.00 93.00 82 ASP A N 1
ATOM 687 C CA . ASP A 1 82 ? -16.548 -8.791 14.061 1.00 93.00 82 ASP A CA 1
ATOM 688 C C . ASP A 1 82 ? -16.111 -8.754 15.538 1.00 93.00 82 ASP A C 1
ATOM 690 O O . ASP A 1 82 ? -14.985 -9.119 15.894 1.00 93.00 82 ASP A O 1
ATOM 694 N N . GLU A 1 83 ? -17.027 -8.306 16.399 1.00 93.94 83 GLU A N 1
ATOM 695 C CA . GLU A 1 83 ? -16.757 -8.137 17.829 1.00 93.94 83 GLU A CA 1
ATOM 696 C C . GLU A 1 83 ? -16.474 -9.477 18.527 1.00 93.94 83 GLU A C 1
ATOM 698 O O . GLU A 1 83 ? -15.617 -9.541 19.401 1.00 93.94 83 GLU A O 1
ATOM 703 N N . GLU A 1 84 ? -17.088 -10.578 18.079 1.00 95.25 84 GLU A N 1
ATOM 704 C CA . GLU A 1 84 ? -16.812 -11.922 18.609 1.00 95.25 84 GLU A CA 1
ATOM 705 C C . GLU A 1 84 ? -15.346 -12.324 18.380 1.00 95.25 84 GLU A C 1
ATOM 707 O O . GLU A 1 84 ? -14.660 -12.795 19.294 1.00 95.25 84 GLU A O 1
ATOM 712 N N . LYS A 1 85 ? -14.821 -12.111 17.166 1.00 94.62 85 LYS A N 1
ATOM 713 C CA . LYS A 1 85 ? -13.405 -12.370 16.871 1.00 94.62 85 LYS A CA 1
ATOM 714 C C . LYS A 1 85 ? -12.482 -11.437 17.633 1.00 94.62 85 LYS A C 1
ATOM 716 O O . LYS A 1 85 ? -11.422 -11.893 18.062 1.00 94.62 85 LYS A O 1
ATOM 721 N N . LYS A 1 86 ? -12.862 -10.169 17.809 1.00 95.75 86 LYS A N 1
ATOM 722 C CA . LYS A 1 86 ? -12.104 -9.215 18.623 1.00 95.75 86 LYS A CA 1
ATOM 723 C C . LYS A 1 86 ? -12.006 -9.697 20.067 1.00 95.75 86 LYS A C 1
ATOM 725 O O . LYS A 1 86 ? -10.898 -9.862 20.568 1.00 95.75 86 LYS A O 1
ATOM 730 N N . GLU A 1 87 ? -13.131 -10.009 20.707 1.00 96.44 87 GLU A N 1
ATOM 731 C CA . GLU A 1 87 ? -13.181 -10.524 22.081 1.00 96.44 87 GLU A CA 1
ATOM 732 C C . GLU A 1 87 ? -12.357 -11.803 22.240 1.00 96.44 87 GLU A C 1
ATOM 734 O O . GLU A 1 87 ? -11.569 -11.940 23.182 1.00 96.44 87 GLU A O 1
ATOM 739 N N . ARG A 1 88 ? -12.480 -12.730 21.284 1.00 95.50 88 ARG A N 1
ATOM 740 C CA . ARG A 1 88 ? -11.677 -13.951 21.273 1.00 95.50 88 ARG A CA 1
ATOM 741 C C . ARG A 1 88 ? -10.187 -13.650 21.151 1.00 95.50 88 ARG A C 1
ATOM 743 O O . ARG A 1 88 ? -9.397 -14.237 21.884 1.00 95.50 88 ARG A O 1
ATOM 750 N N . PHE A 1 89 ? -9.793 -12.741 20.260 1.00 95.75 89 PHE A N 1
ATOM 751 C CA . PHE A 1 89 ? -8.391 -12.377 20.078 1.00 95.75 89 PHE A CA 1
ATOM 752 C C . PHE A 1 89 ? -7.811 -11.718 21.336 1.00 95.75 89 PHE A C 1
ATOM 754 O O . PHE A 1 89 ? -6.740 -12.108 21.796 1.00 95.75 89 PHE A O 1
ATOM 761 N N . LEU A 1 90 ? -8.566 -10.803 21.954 1.00 96.38 90 LEU A N 1
ATOM 762 C CA . LEU A 1 90 ? -8.219 -10.166 23.228 1.00 96.38 90 LEU A CA 1
ATOM 763 C C . LEU A 1 90 ? -8.040 -11.182 24.365 1.00 96.38 90 LEU A C 1
ATOM 765 O O . LEU A 1 90 ? -7.181 -11.002 25.227 1.00 96.38 90 LEU A O 1
ATOM 769 N N . LYS A 1 91 ? -8.831 -12.258 24.372 1.00 97.00 91 LYS A N 1
ATOM 770 C CA . LYS A 1 91 ? -8.775 -13.307 25.396 1.00 97.00 91 LYS A CA 1
ATOM 771 C C . LYS A 1 91 ? -7.637 -14.306 25.172 1.00 97.00 91 LYS A C 1
ATOM 773 O O . LYS A 1 91 ? -6.890 -14.599 26.111 1.00 97.00 91 LYS A O 1
ATOM 778 N N . ASP A 1 92 ? -7.537 -14.839 23.957 1.00 97.88 92 ASP A N 1
ATOM 779 C CA . ASP A 1 92 ? -6.700 -15.998 23.628 1.00 97.88 92 ASP A CA 1
ATOM 780 C C . ASP A 1 92 ? -5.259 -15.593 23.258 1.00 97.88 92 ASP A C 1
ATOM 782 O O . ASP A 1 92 ? -4.337 -16.380 23.463 1.00 97.88 92 ASP A O 1
ATOM 786 N N . TYR A 1 93 ? -5.047 -14.358 22.781 1.00 97.19 93 TYR A N 1
ATOM 787 C CA . TYR A 1 93 ? -3.770 -13.860 22.243 1.00 97.19 93 TYR A CA 1
ATOM 788 C C . TYR A 1 93 ? -3.326 -12.553 22.920 1.00 97.19 93 TYR A C 1
ATOM 790 O O . TYR A 1 93 ? -2.949 -11.570 22.278 1.00 97.19 93 TYR A O 1
ATOM 798 N N . ARG A 1 94 ? -3.395 -12.518 24.258 1.00 96.12 94 ARG A N 1
ATOM 799 C CA . ARG A 1 94 ? -3.086 -11.315 25.060 1.00 96.12 94 ARG A CA 1
ATOM 800 C C . ARG A 1 94 ? -1.709 -10.724 24.767 1.00 96.12 94 ARG A C 1
ATOM 802 O O . ARG A 1 94 ? -1.580 -9.510 24.652 1.00 96.12 94 ARG A O 1
ATOM 809 N N . ARG A 1 95 ? -0.696 -11.575 24.602 1.00 97.50 95 ARG A N 1
ATOM 810 C CA . ARG A 1 95 ? 0.668 -11.128 24.306 1.00 97.50 95 ARG A CA 1
ATOM 811 C C . ARG A 1 95 ? 0.736 -10.421 22.952 1.00 97.50 95 ARG A C 1
ATOM 813 O O . ARG A 1 95 ? 1.348 -9.366 22.836 1.00 97.50 95 ARG A O 1
ATOM 820 N N . GLU A 1 96 ? 0.097 -10.975 21.931 1.00 96.94 96 GLU A N 1
ATOM 821 C CA . GLU A 1 96 ? 0.062 -10.407 20.585 1.00 96.94 96 GLU A CA 1
ATOM 822 C C . GLU A 1 96 ? -0.683 -9.067 20.552 1.00 96.94 96 GLU A C 1
ATOM 824 O O . GLU A 1 96 ? -0.313 -8.171 19.785 1.00 96.94 96 GLU A O 1
ATOM 829 N N . VAL A 1 97 ? -1.709 -8.908 21.394 1.00 97.31 97 VAL A N 1
ATOM 830 C CA . VAL A 1 97 ? -2.412 -7.634 21.599 1.00 97.31 97 VAL A CA 1
ATOM 831 C C . VAL A 1 97 ? -1.478 -6.608 22.227 1.00 97.31 97 VAL A C 1
ATOM 833 O O . VAL A 1 97 ? -1.286 -5.543 21.644 1.00 97.31 97 VAL A O 1
ATOM 836 N N . GLU A 1 98 ? -0.851 -6.934 23.359 1.00 97.81 98 GLU A N 1
ATOM 837 C CA . GLU A 1 98 ? 0.096 -6.048 24.050 1.00 97.81 98 GLU A CA 1
ATOM 838 C C . GLU A 1 98 ? 1.237 -5.611 23.121 1.00 97.81 98 GLU A C 1
ATOM 840 O O . GLU A 1 98 ? 1.550 -4.425 23.024 1.00 97.81 98 GLU A O 1
ATOM 845 N N . GLU A 1 99 ? 1.818 -6.547 22.367 1.00 97.56 99 GLU A N 1
ATOM 846 C CA . GLU A 1 99 ? 2.873 -6.246 21.400 1.00 97.56 99 GLU A CA 1
ATOM 847 C C . GLU A 1 99 ? 2.370 -5.368 20.240 1.00 97.56 99 GLU A C 1
ATOM 849 O O . GLU A 1 99 ? 3.117 -4.524 19.741 1.00 97.56 99 GLU A O 1
ATOM 854 N N . SER A 1 100 ? 1.118 -5.538 19.803 1.00 96.50 100 SER A N 1
ATOM 855 C CA . SER A 1 100 ? 0.510 -4.701 18.759 1.00 96.50 100 SER A CA 1
ATOM 856 C C . SER A 1 100 ? 0.270 -3.271 19.232 1.00 96.50 100 SER A C 1
ATOM 858 O O . SER A 1 100 ? 0.643 -2.335 18.525 1.00 96.50 100 SER A O 1
ATOM 860 N N . LEU A 1 101 ? -0.273 -3.096 20.438 1.00 98.38 101 LEU A N 1
ATOM 861 C CA . LEU A 1 101 ? -0.475 -1.775 21.035 1.00 98.38 101 LEU A CA 1
ATOM 862 C C . LEU A 1 101 ? 0.867 -1.081 21.297 1.00 98.38 101 LEU A C 1
ATOM 864 O O . LEU A 1 101 ? 1.051 0.062 20.895 1.00 98.38 101 LEU A O 1
ATOM 868 N N . ALA A 1 102 ? 1.859 -1.803 21.825 1.00 98.31 102 ALA A N 1
ATOM 869 C CA . ALA A 1 102 ? 3.195 -1.256 22.057 1.00 98.31 102 ALA A CA 1
ATOM 870 C C . ALA A 1 102 ? 3.907 -0.818 20.763 1.00 98.31 102 ALA A C 1
ATOM 872 O O . ALA A 1 102 ? 4.683 0.142 20.774 1.00 98.31 102 ALA A O 1
ATOM 873 N N . ARG A 1 103 ? 3.684 -1.510 19.633 1.00 97.62 103 ARG A N 1
ATOM 874 C CA . ARG A 1 103 ? 4.183 -1.051 18.324 1.00 97.62 103 ARG A CA 1
ATOM 875 C C . ARG A 1 103 ? 3.464 0.216 17.871 1.00 97.62 103 ARG A C 1
ATOM 877 O O . ARG A 1 103 ? 4.136 1.138 17.420 1.00 97.62 103 ARG A O 1
ATOM 884 N N . ALA A 1 104 ? 2.144 0.279 18.018 1.00 98.38 104 ALA A N 1
ATOM 885 C CA . ALA A 1 104 ? 1.362 1.456 17.657 1.00 98.38 104 ALA A CA 1
ATOM 886 C C . ALA A 1 104 ? 1.721 2.683 18.513 1.00 98.38 104 ALA A C 1
ATOM 888 O O . ALA A 1 104 ? 1.910 3.762 17.964 1.00 98.38 104 ALA A O 1
ATOM 889 N N . ASP A 1 105 ? 1.925 2.521 19.821 1.00 98.62 105 ASP A N 1
ATOM 890 C CA . ASP A 1 105 ? 2.347 3.606 20.716 1.00 98.62 105 ASP A CA 1
ATOM 891 C C . ASP A 1 105 ? 3.713 4.182 20.323 1.00 98.62 105 ASP A C 1
ATOM 893 O O . ASP A 1 105 ? 3.887 5.398 20.273 1.00 98.62 105 ASP A O 1
ATOM 897 N N . LYS A 1 106 ? 4.673 3.330 19.935 1.00 98.44 106 LYS A N 1
ATOM 898 C CA . LYS A 1 106 ? 5.958 3.802 19.389 1.00 98.44 106 LYS A CA 1
ATOM 899 C C . LYS A 1 106 ? 5.771 4.630 18.119 1.00 98.44 106 LYS A C 1
ATOM 901 O O . LYS A 1 106 ? 6.460 5.634 17.954 1.00 98.44 106 LYS A O 1
ATOM 906 N N . LEU A 1 107 ? 4.840 4.240 17.246 1.00 98.19 107 LEU A N 1
ATOM 907 C CA . LEU A 1 107 ? 4.509 5.029 16.059 1.00 98.19 107 LEU A CA 1
ATOM 908 C C . LEU A 1 107 ? 3.918 6.389 16.451 1.00 98.19 107 LEU A C 1
ATOM 910 O O . LEU A 1 107 ? 4.330 7.390 15.880 1.00 98.19 107 LEU A O 1
ATOM 914 N N . LEU A 1 108 ? 3.045 6.469 17.462 1.00 98.44 108 LEU A N 1
ATOM 915 C CA . LEU A 1 108 ? 2.536 7.758 17.962 1.00 98.44 108 LEU A CA 1
ATOM 916 C C . LEU A 1 108 ? 3.655 8.679 18.483 1.00 98.44 108 LEU A C 1
ATOM 918 O O . LEU A 1 108 ? 3.542 9.896 18.391 1.00 98.44 108 LEU A O 1
ATOM 922 N N . GLU A 1 109 ? 4.759 8.111 18.971 1.00 98.19 109 GLU A N 1
ATOM 923 C CA . GLU A 1 109 ? 5.982 8.838 19.347 1.00 98.19 109 GLU A CA 1
ATOM 924 C C . GLU A 1 109 ? 6.934 9.105 18.160 1.00 98.19 109 GLU A C 1
ATOM 926 O O . GLU A 1 109 ? 8.091 9.484 18.358 1.00 98.19 109 GLU A O 1
ATOM 931 N N . HIS A 1 110 ? 6.481 8.868 16.926 1.00 97.88 110 HIS A N 1
ATOM 932 C CA . HIS A 1 110 ? 7.249 8.970 15.683 1.00 97.88 110 HIS A CA 1
ATOM 933 C C . HIS A 1 110 ? 8.492 8.063 15.646 1.00 97.88 110 HIS A C 1
ATOM 935 O O . HIS A 1 110 ? 9.438 8.326 14.899 1.00 97.88 110 HIS A O 1
ATOM 941 N N . LYS A 1 111 ? 8.513 6.982 16.437 1.00 97.75 111 LYS A N 1
ATOM 942 C CA . LYS A 1 111 ? 9.612 6.011 16.489 1.00 97.75 111 LYS A CA 1
ATOM 943 C C . LYS A 1 111 ? 9.334 4.855 15.539 1.00 97.75 111 LYS A C 1
ATOM 945 O O . LYS A 1 111 ? 8.415 4.063 15.741 1.00 97.75 111 LYS A O 1
ATOM 950 N N . PHE A 1 112 ? 10.194 4.716 14.542 1.00 96.50 112 PHE A N 1
ATOM 951 C CA . PHE A 1 112 ? 10.118 3.676 13.526 1.00 96.50 112 PHE A CA 1
ATOM 952 C C . PHE A 1 112 ? 11.292 2.712 13.661 1.00 96.50 112 PHE A C 1
ATOM 954 O O . PHE A 1 112 ? 12.376 3.082 14.118 1.00 96.50 112 PHE A O 1
ATOM 961 N N . SER A 1 113 ? 11.074 1.463 13.252 1.00 93.50 113 SER A N 1
ATOM 962 C CA . SER A 1 113 ? 12.127 0.457 13.174 1.00 93.50 113 SER A CA 1
ATOM 963 C C . SER A 1 113 ? 11.890 -0.450 11.975 1.00 93.50 113 SER A C 1
ATOM 965 O O . SER A 1 113 ? 10.894 -1.171 11.927 1.00 93.50 113 SER A O 1
ATOM 967 N N . PHE A 1 114 ? 12.798 -0.403 11.003 1.00 89.06 114 PHE A N 1
ATOM 968 C CA . PHE A 1 114 ? 12.750 -1.219 9.791 1.00 89.06 114 PHE A CA 1
ATOM 969 C C . PHE A 1 114 ? 14.160 -1.654 9.408 1.00 89.06 114 PHE A C 1
ATOM 971 O O . PHE A 1 114 ? 15.123 -0.932 9.652 1.00 89.06 114 PHE A O 1
ATOM 978 N N . LEU A 1 115 ? 14.293 -2.836 8.799 1.00 86.31 115 LEU A N 1
ATOM 979 C CA . LEU A 1 115 ? 15.582 -3.365 8.321 1.00 86.31 115 LEU A CA 1
ATOM 980 C C . LEU A 1 115 ? 16.689 -3.393 9.399 1.00 86.31 115 LEU A C 1
ATOM 982 O O . LEU A 1 115 ? 17.870 -3.261 9.092 1.00 86.31 115 LEU A O 1
ATOM 986 N N . GLY A 1 116 ? 16.312 -3.558 10.672 1.00 88.06 116 GLY A N 1
ATOM 987 C CA . GLY A 1 116 ? 17.248 -3.547 11.802 1.00 88.06 116 GLY A CA 1
ATOM 988 C C . GLY A 1 116 ? 17.758 -2.158 12.205 1.00 88.06 116 GLY A C 1
ATOM 989 O O . GLY A 1 116 ? 18.642 -2.066 13.053 1.00 88.06 116 GLY A O 1
ATOM 990 N N . VAL A 1 117 ? 17.205 -1.086 11.633 1.00 90.62 117 VAL A N 1
ATOM 991 C CA . VAL A 1 117 ? 17.545 0.304 11.946 1.00 90.62 117 VAL A CA 1
ATOM 992 C C . VAL A 1 117 ? 16.349 0.988 12.596 1.00 90.62 117 VAL A C 1
ATOM 994 O O . VAL A 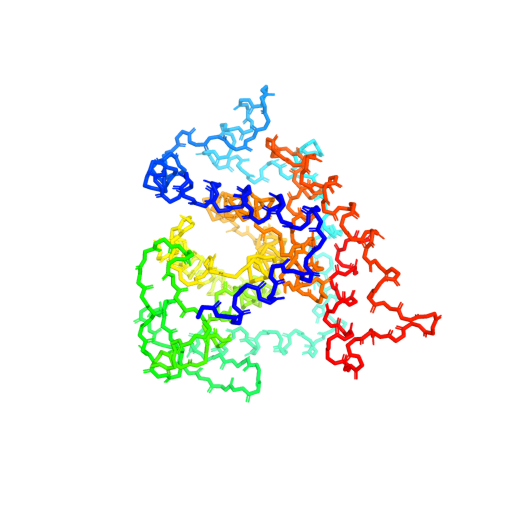1 117 ? 15.219 0.846 12.134 1.00 90.62 117 VAL A O 1
ATOM 997 N N . SER A 1 118 ? 16.604 1.750 13.658 1.00 94.25 118 SER A N 1
ATOM 998 C CA . SER A 1 118 ? 15.586 2.534 14.359 1.00 94.25 118 SER A CA 1
ATOM 999 C C . SER A 1 118 ? 15.865 4.024 14.225 1.00 94.25 118 SER A C 1
ATOM 1001 O O . SER A 1 118 ? 17.016 4.448 14.317 1.00 94.25 118 SER A O 1
ATOM 1003 N N . PHE A 1 119 ? 14.814 4.813 14.031 1.00 94.62 119 PHE A N 1
ATOM 1004 C CA . PHE A 1 119 ? 14.900 6.260 13.861 1.00 94.62 119 PHE A CA 1
ATOM 1005 C C . PHE A 1 119 ? 13.629 6.952 14.355 1.00 94.62 119 PHE A C 1
ATOM 1007 O O . PHE A 1 119 ? 12.566 6.334 14.448 1.00 94.62 119 PHE A O 1
ATOM 1014 N N . THR A 1 120 ? 13.747 8.242 14.664 1.00 96.88 120 THR A N 1
ATOM 1015 C CA . THR A 1 120 ? 12.610 9.106 14.994 1.00 96.88 120 THR A CA 1
ATOM 1016 C C . THR A 1 120 ? 12.389 10.076 13.844 1.00 96.88 120 THR A C 1
ATOM 1018 O O . THR A 1 120 ? 13.310 10.805 13.478 1.00 96.88 120 THR A O 1
ATOM 1021 N N . LEU A 1 121 ? 11.187 10.082 13.272 1.00 96.69 121 LEU A N 1
ATOM 1022 C CA . LEU A 1 121 ? 10.826 11.024 12.213 1.00 96.69 121 LEU A CA 1
ATOM 1023 C C . LEU A 1 121 ? 10.312 12.341 12.805 1.00 96.69 121 LEU A C 1
ATOM 1025 O O . LEU A 1 121 ? 9.670 12.324 13.854 1.00 96.69 121 LEU A O 1
ATOM 1029 N N . PRO A 1 122 ? 10.555 13.487 12.150 1.00 97.19 122 PRO A N 1
ATOM 1030 C CA . PRO A 1 122 ? 9.939 14.735 12.569 1.00 97.19 122 PRO A CA 1
ATOM 1031 C C . PRO A 1 122 ? 8.431 14.738 12.265 1.00 97.19 122 PRO A C 1
ATOM 1033 O O . PRO A 1 122 ? 7.903 13.833 11.612 1.00 97.19 122 PRO A O 1
ATOM 1036 N N . ASP A 1 123 ? 7.754 15.768 12.766 1.00 94.69 123 ASP A N 1
ATOM 1037 C CA . ASP A 1 123 ? 6.353 16.069 12.484 1.00 94.69 123 ASP A CA 1
ATOM 1038 C C . ASP A 1 123 ? 6.268 17.427 11.756 1.00 94.69 123 ASP A C 1
ATOM 1040 O O . ASP A 1 123 ? 6.701 18.435 12.330 1.00 94.69 123 ASP A O 1
ATOM 1044 N N . PRO A 1 124 ? 5.795 17.494 10.494 1.00 95.44 124 PRO A N 1
ATOM 1045 C CA . PRO A 1 124 ? 5.299 16.392 9.658 1.00 95.44 124 PRO A CA 1
ATOM 1046 C C . PRO A 1 124 ? 6.407 15.464 9.131 1.00 95.44 124 PRO A C 1
ATOM 1048 O O . PRO A 1 124 ? 7.584 15.837 9.062 1.00 95.44 124 PRO A O 1
ATOM 1051 N N . ILE A 1 125 ? 6.016 14.257 8.701 1.00 97.50 125 ILE A N 1
ATOM 1052 C CA . ILE A 1 125 ? 6.946 13.264 8.149 1.00 97.50 125 ILE A CA 1
ATOM 1053 C C . ILE A 1 125 ? 7.491 13.734 6.783 1.00 97.50 125 ILE A C 1
ATOM 1055 O O . ILE A 1 125 ? 6.724 14.026 5.863 1.00 97.50 125 ILE A O 1
ATOM 1059 N N . PRO A 1 126 ? 8.821 13.741 6.573 1.00 96.25 126 PRO A N 1
ATOM 1060 C CA . PRO A 1 126 ? 9.423 14.136 5.310 1.00 96.25 126 PRO A CA 1
ATOM 1061 C C . PRO A 1 126 ? 9.451 12.935 4.356 1.00 96.25 126 PRO A C 1
ATOM 1063 O O . PRO A 1 126 ? 10.494 12.329 4.130 1.00 96.25 126 PRO A O 1
ATOM 1066 N N . TRP A 1 127 ? 8.296 12.586 3.777 1.00 96.69 127 TRP A N 1
ATOM 1067 C CA . TRP A 1 127 ? 8.100 11.369 2.961 1.00 96.69 127 TRP A CA 1
ATOM 1068 C C . TRP A 1 127 ? 9.093 11.184 1.808 1.00 96.69 127 TRP A C 1
ATOM 1070 O O . TRP A 1 127 ? 9.318 10.069 1.346 1.00 96.69 127 TRP A O 1
ATOM 1080 N N . GLN A 1 128 ? 9.661 12.281 1.316 1.00 94.88 128 GLN A N 1
ATOM 1081 C CA . GLN A 1 128 ? 10.579 12.308 0.181 1.00 94.88 128 GLN A CA 1
ATOM 1082 C C . GLN A 1 128 ? 12.054 12.371 0.608 1.00 94.88 128 GLN A C 1
ATOM 1084 O O . GLN A 1 128 ? 12.917 12.575 -0.242 1.00 94.88 128 GLN A O 1
ATOM 1089 N N . SER A 1 129 ? 12.355 12.217 1.897 1.00 93.69 129 SER A N 1
ATOM 1090 C CA . SER A 1 129 ? 13.710 12.282 2.447 1.00 93.69 129 SER A CA 1
ATOM 1091 C C . SER A 1 129 ? 14.148 10.951 3.044 1.00 93.69 129 SER A C 1
ATOM 1093 O O . SER A 1 129 ? 13.323 10.172 3.519 1.00 93.69 129 SER A O 1
ATOM 1095 N N . ASP A 1 130 ? 15.460 10.711 3.066 1.00 92.56 130 ASP A N 1
ATOM 1096 C CA . ASP A 1 130 ? 16.026 9.620 3.863 1.00 92.56 130 ASP A CA 1
ATOM 1097 C C . ASP A 1 130 ? 15.730 9.841 5.349 1.00 92.56 130 ASP A C 1
ATOM 1099 O O . ASP A 1 130 ? 16.054 10.902 5.881 1.00 92.56 130 ASP A O 1
ATOM 1103 N N . PRO A 1 131 ? 15.107 8.871 6.037 1.00 92.31 131 PRO A N 1
ATOM 1104 C CA . PRO A 1 131 ? 14.626 9.063 7.399 1.00 92.31 131 PRO A CA 1
ATOM 1105 C C . PRO A 1 131 ? 15.749 9.197 8.439 1.00 92.31 131 PRO A C 1
ATOM 1107 O O . PRO A 1 131 ? 15.483 9.610 9.563 1.00 92.31 131 PRO A O 1
ATOM 1110 N N . LEU A 1 132 ? 16.993 8.854 8.082 1.00 91.06 132 LEU A N 1
ATOM 1111 C CA . LEU A 1 132 ? 18.156 8.970 8.965 1.00 91.06 132 LEU A CA 1
ATOM 1112 C C . LEU A 1 132 ? 18.851 10.325 8.828 1.00 91.06 132 LEU A C 1
ATOM 1114 O O . LEU A 1 132 ? 19.101 11.000 9.822 1.00 91.06 132 LEU A O 1
ATOM 1118 N N . SER A 1 133 ? 19.188 10.717 7.600 1.00 91.31 133 SER A N 1
ATOM 1119 C CA . SER A 1 133 ? 19.902 11.968 7.317 1.00 91.31 133 SER A CA 1
ATOM 1120 C C . SER A 1 133 ? 18.978 13.167 7.115 1.00 91.31 133 SER A C 1
ATOM 1122 O O . SER A 1 133 ? 19.447 14.302 7.113 1.00 91.31 133 SER A O 1
ATOM 1124 N N . LEU A 1 134 ? 17.683 12.920 6.893 1.00 92.38 134 LEU A N 1
ATOM 1125 C CA . LEU A 1 134 ? 16.670 13.894 6.474 1.00 92.38 134 LEU A CA 1
ATOM 1126 C C . LEU A 1 134 ? 16.983 14.584 5.136 1.00 92.38 134 LEU A C 1
ATOM 1128 O O . LEU A 1 134 ? 16.327 15.560 4.763 1.00 92.38 134 LEU A O 1
ATOM 1132 N N . THR A 1 135 ? 17.938 14.048 4.371 1.00 92.38 135 THR A N 1
ATOM 1133 C CA . THR A 1 135 ? 18.307 14.580 3.058 1.00 92.38 135 THR A CA 1
ATOM 1134 C C . THR A 1 135 ? 17.203 14.274 2.042 1.00 92.38 135 THR A C 1
ATOM 1136 O O . THR A 1 135 ? 16.835 13.106 1.887 1.00 92.38 135 THR A O 1
ATOM 1139 N N . PRO A 1 136 ? 16.672 15.282 1.324 1.00 91.19 136 PRO A N 1
ATOM 1140 C CA . PRO A 1 136 ? 15.587 15.076 0.374 1.00 91.19 136 PRO A CA 1
ATOM 1141 C C . PRO A 1 136 ? 16.061 14.421 -0.926 1.00 91.19 136 PRO A C 1
ATOM 1143 O O . PRO A 1 136 ? 17.138 14.723 -1.449 1.00 91.19 136 PRO A O 1
ATOM 1146 N N . TYR A 1 137 ? 15.200 13.587 -1.505 1.00 91.19 137 TYR A N 1
ATOM 1147 C CA . TYR A 1 137 ? 15.321 13.130 -2.884 1.00 91.19 137 TYR A CA 1
ATOM 1148 C C . TYR A 1 137 ? 14.795 14.187 -3.869 1.00 91.19 137 TYR A C 1
ATOM 1150 O O . TYR A 1 137 ? 13.882 14.959 -3.541 1.00 91.19 137 TYR A O 1
ATOM 1158 N N . PRO A 1 138 ? 15.333 14.215 -5.106 1.00 87.44 138 PRO A N 1
ATOM 1159 C CA . PRO A 1 138 ? 14.815 15.070 -6.165 1.00 87.44 138 PRO A CA 1
ATOM 1160 C C . PRO A 1 138 ? 13.313 14.872 -6.383 1.00 87.44 138 PRO A C 1
ATOM 1162 O O . PRO A 1 138 ? 12.818 13.747 -6.422 1.00 87.44 138 PRO A O 1
ATOM 1165 N N . GLN A 1 139 ? 12.602 15.981 -6.564 1.00 87.69 139 GLN A N 1
ATOM 1166 C CA . GLN A 1 139 ? 11.178 15.985 -6.887 1.00 87.69 139 GLN A CA 1
ATOM 1167 C C . GLN A 1 139 ? 10.950 15.931 -8.400 1.00 87.69 139 GLN A C 1
ATOM 1169 O O . GLN A 1 139 ? 11.798 16.349 -9.190 1.00 87.69 139 GLN A O 1
ATOM 1174 N N . GLY A 1 140 ? 9.765 15.471 -8.800 1.00 92.00 140 GLY A N 1
ATOM 1175 C CA . GLY A 1 140 ? 9.325 15.450 -10.193 1.00 92.00 140 GLY A CA 1
ATOM 1176 C C . GLY A 1 140 ? 8.845 14.077 -10.642 1.00 92.00 140 GLY A C 1
ATOM 1177 O O . GLY A 1 140 ? 8.463 13.238 -9.827 1.00 92.00 140 GLY A O 1
ATOM 1178 N N . PHE A 1 141 ? 8.851 13.858 -11.958 1.00 95.56 141 PHE A N 1
ATOM 1179 C CA . PHE A 1 141 ? 8.367 12.616 -12.551 1.00 95.56 141 PHE A CA 1
ATOM 1180 C C . PHE A 1 141 ? 9.166 11.421 -12.024 1.00 95.56 141 PHE A C 1
ATOM 1182 O O . PHE A 1 141 ? 10.393 11.417 -12.089 1.00 95.56 141 PHE A O 1
ATOM 1189 N N . TYR A 1 142 ? 8.467 10.395 -11.540 1.00 94.94 142 TYR A N 1
ATOM 1190 C CA . TYR A 1 142 ? 9.071 9.297 -10.778 1.00 94.94 142 TYR A CA 1
ATOM 1191 C C . TYR A 1 142 ? 10.266 8.608 -11.466 1.00 94.94 142 TYR A C 1
ATOM 1193 O O . TYR A 1 142 ? 11.206 8.206 -10.789 1.00 94.94 142 TYR A O 1
ATOM 1201 N N . ARG A 1 143 ? 10.271 8.491 -12.806 1.00 93.06 143 ARG A N 1
ATOM 1202 C CA . ARG A 1 143 ? 11.383 7.864 -13.555 1.00 93.06 143 ARG A CA 1
ATOM 1203 C C . ARG A 1 143 ? 12.598 8.763 -13.778 1.00 93.06 143 ARG A C 1
ATOM 1205 O O . ARG A 1 143 ? 13.624 8.262 -14.226 1.00 93.06 143 ARG A O 1
ATOM 1212 N N . ASP A 1 144 ? 12.485 10.063 -13.520 1.00 92.81 144 ASP A N 1
ATOM 1213 C CA . ASP A 1 144 ? 13.627 10.983 -13.580 1.00 92.81 144 ASP A CA 1
ATOM 1214 C C . ASP A 1 144 ? 14.439 10.970 -12.275 1.00 92.81 144 ASP A C 1
ATOM 1216 O O . ASP A 1 144 ? 15.538 11.522 -12.223 1.00 92.81 144 ASP A O 1
ATOM 1220 N N . ILE A 1 145 ? 13.909 10.339 -11.224 1.00 91.12 145 ILE A N 1
ATOM 1221 C CA . ILE A 1 145 ? 14.568 10.228 -9.927 1.00 91.12 145 ILE A CA 1
ATOM 1222 C C . ILE A 1 145 ? 15.588 9.099 -10.004 1.00 91.12 145 ILE A C 1
ATOM 1224 O O . ILE A 1 145 ? 15.245 7.928 -10.169 1.00 91.12 145 ILE A O 1
ATOM 1228 N N . ASP A 1 146 ? 16.862 9.457 -9.878 1.00 88.00 146 ASP A N 1
ATOM 1229 C CA . ASP A 1 146 ? 17.935 8.476 -9.820 1.00 88.00 146 ASP A CA 1
ATOM 1230 C C . ASP A 1 146 ? 17.980 7.798 -8.446 1.00 88.00 146 ASP A C 1
ATOM 1232 O O . ASP A 1 146 ? 18.508 8.341 -7.478 1.00 88.00 146 ASP A O 1
ATOM 1236 N N . ILE A 1 147 ? 17.424 6.591 -8.396 1.00 87.12 147 ILE A N 1
ATOM 1237 C CA . ILE A 1 147 ? 17.375 5.711 -7.221 1.00 87.12 147 ILE A CA 1
ATOM 1238 C C . ILE A 1 147 ? 18.564 4.741 -7.130 1.00 87.12 147 ILE A C 1
ATOM 1240 O O . ILE A 1 147 ? 18.661 3.988 -6.166 1.00 87.12 147 ILE A O 1
ATOM 1244 N N . PHE A 1 148 ? 19.455 4.715 -8.130 1.00 81.62 148 PHE A N 1
ATOM 1245 C CA . PHE A 1 148 ? 20.547 3.737 -8.199 1.00 81.62 148 PHE A CA 1
ATOM 1246 C C . PHE A 1 148 ? 21.912 4.350 -7.911 1.00 81.62 148 PHE A C 1
ATOM 1248 O O . PHE A 1 148 ? 22.760 3.689 -7.309 1.00 81.62 148 PHE A O 1
ATOM 1255 N N . THR A 1 149 ? 22.162 5.574 -8.385 1.00 80.50 149 THR A N 1
ATOM 1256 C CA . THR A 1 149 ? 23.500 6.183 -8.304 1.00 80.50 149 THR A CA 1
ATOM 1257 C C . THR A 1 149 ? 23.572 7.412 -7.409 1.00 80.50 149 THR A C 1
ATOM 1259 O O . THR A 1 149 ? 24.671 7.800 -7.003 1.00 80.50 149 THR A O 1
ATOM 1262 N N . ASN A 1 150 ? 22.428 7.967 -7.004 1.00 75.38 150 ASN A N 1
ATOM 1263 C CA . ASN A 1 150 ? 22.375 9.063 -6.048 1.00 75.38 150 ASN A CA 1
ATOM 1264 C C . ASN A 1 150 ? 22.677 8.577 -4.623 1.00 75.38 150 ASN A C 1
ATOM 1266 O O . ASN A 1 150 ? 21.787 8.170 -3.886 1.00 75.38 150 ASN A O 1
ATOM 1270 N N . LYS A 1 151 ? 23.947 8.662 -4.222 1.00 72.94 151 LYS A N 1
ATOM 1271 C CA . LYS A 1 151 ? 24.384 8.337 -2.855 1.00 72.94 151 LYS A CA 1
ATOM 1272 C C . LYS A 1 151 ? 24.198 9.483 -1.859 1.00 72.94 151 LYS A C 1
ATOM 1274 O O . LYS A 1 151 ? 24.356 9.268 -0.663 1.00 72.94 151 LYS A O 1
ATOM 1279 N N . ASN A 1 152 ? 23.904 10.694 -2.335 1.00 72.12 152 ASN A N 1
ATOM 1280 C CA . ASN A 1 152 ? 23.854 11.878 -1.474 1.00 72.12 152 ASN A CA 1
ATOM 1281 C C . ASN A 1 152 ? 22.642 11.855 -0.544 1.00 72.12 152 ASN A C 1
ATOM 1283 O O . ASN A 1 152 ? 22.716 12.371 0.562 1.00 72.12 152 ASN A O 1
ATOM 1287 N N . ALA A 1 153 ? 21.546 11.239 -0.985 1.00 72.19 153 ALA A N 1
ATOM 1288 C CA . ALA A 1 153 ? 20.303 11.165 -0.233 1.00 72.19 153 ALA A CA 1
ATOM 1289 C C . ALA A 1 153 ? 20.188 9.887 0.624 1.00 72.19 153 ALA A C 1
ATOM 1291 O O . ALA A 1 153 ? 19.083 9.463 0.922 1.00 72.19 153 ALA A O 1
ATOM 1292 N N . GLY A 1 154 ? 21.301 9.248 1.005 1.00 82.00 154 GLY A N 1
ATOM 1293 C CA . GLY A 1 154 ? 21.288 8.055 1.866 1.00 82.00 154 GLY A CA 1
ATOM 1294 C C . GLY A 1 154 ? 20.857 6.761 1.161 1.00 82.00 154 GLY A C 1
ATOM 1295 O O . GLY A 1 154 ? 20.914 6.657 -0.065 1.00 82.00 154 GLY A O 1
ATOM 1296 N N . ASP A 1 155 ? 20.464 5.747 1.942 1.00 87.12 155 ASP A N 1
ATOM 1297 C CA . ASP A 1 155 ? 19.969 4.475 1.397 1.00 87.12 155 ASP A CA 1
ATOM 1298 C C . ASP A 1 155 ? 18.475 4.589 1.076 1.00 87.12 155 ASP A C 1
ATOM 1300 O O . ASP A 1 155 ? 17.619 4.687 1.959 1.00 87.12 155 ASP A O 1
ATOM 1304 N N . ILE A 1 156 ? 18.166 4.534 -0.218 1.00 91.12 156 ILE A N 1
ATOM 1305 C CA . ILE A 1 156 ? 16.812 4.575 -0.768 1.00 91.12 156 ILE A CA 1
ATOM 1306 C C . ILE A 1 156 ? 15.859 3.556 -0.126 1.00 91.12 156 ILE A C 1
ATOM 1308 O O . ILE A 1 156 ? 14.656 3.808 -0.035 1.00 91.12 156 ILE A O 1
ATOM 1312 N N . LYS A 1 157 ? 16.375 2.424 0.367 1.00 90.88 157 LYS A N 1
ATOM 1313 C CA . LYS A 1 157 ? 15.557 1.404 1.029 1.00 90.88 157 LYS A CA 1
ATOM 1314 C C . LYS A 1 157 ? 14.858 1.957 2.261 1.00 90.88 157 LYS A C 1
ATOM 1316 O O . LYS A 1 157 ? 13.686 1.661 2.445 1.00 90.88 157 LYS A O 1
ATOM 1321 N N . HIS A 1 158 ? 15.518 2.794 3.063 1.00 92.06 158 HIS A N 1
ATOM 1322 C CA . HIS A 1 158 ? 14.889 3.369 4.253 1.00 92.06 158 HIS A CA 1
ATOM 1323 C C . HIS A 1 158 ? 13.723 4.293 3.888 1.00 92.06 158 HIS A C 1
ATOM 1325 O O . HIS A 1 158 ? 12.672 4.250 4.526 1.00 92.06 158 HIS A O 1
ATOM 1331 N N . VAL A 1 159 ? 13.879 5.082 2.819 1.00 94.19 159 VAL A N 1
ATOM 1332 C CA . VAL A 1 159 ? 12.798 5.915 2.270 1.00 94.19 159 VAL A CA 1
ATOM 1333 C C . VAL A 1 159 ? 11.631 5.045 1.832 1.00 94.19 159 VAL A C 1
ATOM 1335 O O . VAL A 1 159 ? 10.475 5.332 2.150 1.00 94.19 159 VAL A O 1
ATOM 1338 N N . TRP A 1 160 ? 11.917 3.969 1.099 1.00 94.19 160 TRP A N 1
ATOM 1339 C CA . TRP A 1 160 ? 10.885 3.061 0.626 1.00 94.19 160 TRP A CA 1
ATOM 1340 C C . TRP A 1 160 ? 10.186 2.320 1.760 1.00 94.19 160 TRP A C 1
ATOM 1342 O O . TRP A 1 160 ? 8.969 2.207 1.686 1.00 94.19 160 TRP A O 1
ATOM 1352 N N . GLU A 1 161 ? 10.870 1.908 2.831 1.00 94.69 161 GLU A N 1
ATOM 1353 C CA . GLU A 1 161 ? 10.210 1.275 3.985 1.00 94.69 161 GLU A CA 1
ATOM 1354 C C . GLU A 1 161 ? 9.116 2.160 4.586 1.00 94.69 161 GLU A C 1
ATOM 1356 O O . GLU A 1 161 ? 7.997 1.693 4.810 1.00 94.69 161 GLU A O 1
ATOM 1361 N N . VAL A 1 162 ? 9.396 3.455 4.763 1.00 96.38 162 VAL A N 1
ATOM 1362 C CA . VAL A 1 162 ? 8.386 4.419 5.221 1.00 96.38 162 VAL A CA 1
ATOM 1363 C C . VAL A 1 162 ? 7.279 4.559 4.168 1.00 96.38 162 VAL A C 1
ATOM 1365 O O . VAL A 1 162 ? 6.094 4.484 4.478 1.00 96.38 162 VAL A O 1
ATOM 1368 N N . ASN A 1 163 ? 7.633 4.673 2.888 1.00 97.75 163 ASN A N 1
ATOM 1369 C CA . ASN A 1 163 ? 6.657 4.853 1.809 1.00 97.75 163 ASN A CA 1
ATOM 1370 C C . ASN A 1 163 ? 5.843 3.598 1.452 1.00 97.75 163 ASN A C 1
ATOM 1372 O O . ASN A 1 163 ? 4.865 3.711 0.713 1.00 97.75 163 ASN A O 1
ATOM 1376 N N . ARG A 1 164 ? 6.187 2.414 1.968 1.00 97.56 164 ARG A N 1
ATOM 1377 C CA . ARG A 1 164 ? 5.351 1.206 1.861 1.00 97.56 164 ARG A CA 1
ATOM 1378 C C . ARG A 1 164 ? 4.093 1.288 2.721 1.00 97.56 164 ARG A C 1
ATOM 1380 O O . ARG A 1 164 ? 3.190 0.487 2.519 1.00 97.56 164 ARG A O 1
ATOM 1387 N N . LEU A 1 165 ? 4.033 2.229 3.668 1.00 98.31 165 LEU A N 1
ATOM 1388 C CA . LEU A 1 165 ? 2.884 2.466 4.550 1.00 98.31 165 LEU A CA 1
ATOM 1389 C C . LEU A 1 165 ? 2.472 1.254 5.406 1.00 98.31 165 LEU A C 1
ATOM 1391 O O . LEU A 1 165 ? 1.359 1.200 5.919 1.00 98.31 165 LEU A O 1
ATOM 1395 N N . GLN A 1 166 ? 3.373 0.289 5.612 1.00 96.75 166 GLN A N 1
ATOM 1396 C CA . GLN A 1 166 ? 3.099 -0.914 6.412 1.00 96.75 166 GLN A CA 1
ATOM 1397 C C . GLN A 1 166 ? 2.731 -0.578 7.864 1.00 96.75 166 GLN A C 1
ATOM 1399 O O . GLN A 1 166 ? 1.946 -1.287 8.486 1.00 96.75 166 GLN A O 1
ATOM 1404 N N . PHE A 1 167 ? 3.249 0.533 8.392 1.00 97.25 167 PHE A N 1
ATOM 1405 C CA . PHE A 1 167 ? 2.930 1.011 9.736 1.00 97.25 167 PHE A CA 1
ATOM 1406 C C . PHE A 1 167 ? 1.449 1.393 9.910 1.00 97.25 167 PHE A C 1
ATOM 1408 O O . PHE A 1 167 ? 0.948 1.350 11.031 1.00 97.25 167 PHE A O 1
ATOM 1415 N N . LEU A 1 168 ? 0.725 1.713 8.827 1.00 98.69 168 LEU A N 1
ATOM 1416 C CA . LEU A 1 168 ? -0.712 1.990 8.905 1.00 98.69 168 LEU A CA 1
ATOM 1417 C C . LEU A 1 168 ? -1.509 0.742 9.307 1.00 98.69 168 LEU A C 1
ATOM 1419 O O . LEU A 1 168 ? -2.531 0.873 9.972 1.00 98.69 168 LEU A O 1
ATOM 1423 N N . ILE A 1 169 ? -1.016 -0.462 8.991 1.00 98.25 169 ILE A N 1
ATOM 1424 C CA . ILE A 1 169 ? -1.635 -1.718 9.438 1.00 98.25 169 ILE A CA 1
ATOM 1425 C C . ILE A 1 169 ? -1.592 -1.803 10.966 1.00 98.25 169 ILE A C 1
ATOM 1427 O O . ILE A 1 169 ? -2.583 -2.173 11.588 1.00 98.25 169 ILE A O 1
ATOM 1431 N N . GLU A 1 170 ? -0.459 -1.448 11.581 1.00 98.19 170 GLU A N 1
ATOM 1432 C CA . GLU A 1 170 ? -0.306 -1.492 13.039 1.00 98.19 170 GLU A CA 1
ATOM 1433 C C . GLU A 1 170 ? -1.225 -0.479 13.730 1.00 98.19 170 GLU A C 1
ATOM 1435 O O . GLU A 1 170 ? -1.872 -0.836 14.711 1.00 98.19 170 GLU A O 1
ATOM 1440 N N . LEU A 1 171 ? -1.360 0.736 13.184 1.00 98.75 171 LEU A N 1
ATOM 1441 C CA . LEU A 1 171 ? -2.305 1.734 13.698 1.00 98.75 171 LEU A CA 1
ATOM 1442 C C . LEU A 1 171 ? -3.766 1.287 13.526 1.00 98.75 171 LEU A C 1
ATOM 1444 O O . LEU A 1 171 ? -4.542 1.369 14.474 1.00 98.75 171 LEU A O 1
ATOM 1448 N N . ALA A 1 172 ? -4.144 0.763 12.355 1.00 98.50 172 ALA A N 1
ATOM 1449 C CA . ALA A 1 172 ? -5.506 0.288 12.099 1.00 98.50 172 ALA A CA 1
ATOM 1450 C C . ALA A 1 172 ? -5.880 -0.884 13.017 1.00 98.50 172 ALA A C 1
ATOM 1452 O O . ALA A 1 172 ? -6.967 -0.918 13.592 1.00 98.50 172 ALA A O 1
ATOM 1453 N N . LYS A 1 173 ? -4.958 -1.838 13.181 1.00 97.88 173 LYS A N 1
ATOM 1454 C CA . LYS A 1 173 ? -5.113 -2.991 14.070 1.00 97.88 173 LYS A CA 1
ATOM 1455 C C . LYS A 1 173 ? -5.220 -2.558 15.531 1.00 97.88 173 LYS A C 1
ATOM 1457 O O . LYS A 1 173 ? -6.081 -3.071 16.235 1.00 97.88 173 LYS A O 1
ATOM 1462 N N . ALA A 1 174 ? -4.390 -1.615 15.982 1.00 98.31 174 ALA A N 1
ATOM 1463 C CA . ALA A 1 174 ? -4.472 -1.077 17.339 1.00 98.31 174 ALA A CA 1
ATOM 1464 C C . ALA A 1 174 ? -5.806 -0.362 17.587 1.00 98.31 174 ALA A C 1
ATOM 1466 O O . ALA A 1 174 ? -6.456 -0.651 18.586 1.00 98.31 174 ALA A O 1
ATOM 1467 N N . ALA A 1 175 ? -6.260 0.473 16.644 1.00 98.25 175 ALA A N 1
ATOM 1468 C CA . ALA A 1 175 ? -7.563 1.135 16.713 1.00 98.25 175 ALA A CA 1
ATOM 1469 C C . ALA A 1 175 ? -8.716 0.125 16.838 1.00 98.25 175 ALA A C 1
ATOM 1471 O O . ALA A 1 175 ? -9.606 0.300 17.665 1.00 98.25 175 ALA A O 1
ATOM 1472 N N . TRP A 1 176 ? -8.687 -0.954 16.049 1.00 97.75 176 TRP A N 1
ATOM 1473 C CA . TRP A 1 176 ? -9.701 -2.007 16.119 1.00 97.75 176 TRP A CA 1
ATOM 1474 C C . TRP A 1 176 ? -9.660 -2.773 17.449 1.00 97.75 176 TRP A C 1
ATOM 1476 O O . TRP A 1 176 ? -10.705 -2.995 18.057 1.00 97.75 176 TRP A O 1
ATOM 1486 N N . LEU A 1 177 ? -8.468 -3.151 17.924 1.00 97.56 177 LEU A N 1
ATOM 1487 C CA . LEU A 1 177 ? -8.302 -3.945 19.145 1.00 97.56 177 LEU A CA 1
ATOM 1488 C C . LEU A 1 177 ? -8.653 -3.169 20.418 1.00 97.56 177 LEU A C 1
ATOM 1490 O O . LEU A 1 177 ? -9.353 -3.712 21.270 1.00 97.56 177 LEU A O 1
ATOM 1494 N N . SER A 1 178 ? -8.165 -1.933 20.567 1.00 96.56 178 SER A N 1
ATOM 1495 C CA . SER A 1 178 ? -8.367 -1.148 21.792 1.00 96.56 178 SER A CA 1
ATOM 1496 C C . SER A 1 178 ? -9.630 -0.292 21.775 1.00 96.56 178 SER A C 1
ATOM 1498 O O . SER A 1 178 ? -10.136 0.051 22.840 1.00 96.56 178 SER A O 1
ATOM 1500 N N . GLY A 1 179 ? -10.129 0.078 20.590 1.00 95.94 179 GLY A N 1
ATOM 1501 C CA . GLY A 1 179 ? -11.186 1.081 20.439 1.00 95.94 179 GLY A CA 1
ATOM 1502 C C . GLY A 1 179 ? -10.727 2.520 20.713 1.00 95.94 179 GLY A C 1
ATOM 1503 O O . GLY A 1 179 ? -11.550 3.430 20.717 1.00 95.94 179 GLY A O 1
ATOM 1504 N N . GLU A 1 180 ? -9.432 2.762 20.947 1.00 97.56 180 GLU A N 1
ATOM 1505 C CA . GLU A 1 180 ? -8.918 4.109 21.218 1.00 97.56 180 GLU A CA 1
ATOM 1506 C C . GLU A 1 180 ? -8.769 4.932 19.929 1.00 97.56 180 GLU A C 1
ATOM 1508 O O . GLU A 1 180 ? -7.999 4.581 19.029 1.00 97.56 180 GLU A O 1
ATOM 1513 N N . GLU A 1 181 ? -9.439 6.089 19.879 1.00 97.25 181 GLU A N 1
ATOM 1514 C CA . GLU A 1 181 ? -9.489 6.956 18.690 1.00 97.25 181 GLU A CA 1
ATOM 1515 C C . GLU A 1 181 ? -8.106 7.495 18.271 1.00 97.25 181 GLU A C 1
ATOM 1517 O O . GLU A 1 181 ? -7.868 7.695 17.077 1.00 97.25 181 GLU A O 1
ATOM 1522 N N . LYS A 1 182 ? -7.155 7.625 19.212 1.00 98.19 182 LYS A N 1
ATOM 1523 C CA . LYS A 1 182 ? -5.792 8.142 18.968 1.00 98.19 182 LYS A CA 1
ATOM 1524 C C . LYS A 1 182 ? -5.056 7.409 17.836 1.00 98.19 182 LYS A C 1
ATOM 1526 O O . LYS A 1 182 ? -4.293 8.020 17.088 1.00 98.19 182 LYS A O 1
ATOM 1531 N N . TYR A 1 183 ? -5.285 6.100 17.690 1.00 98.69 183 TYR A N 1
ATOM 1532 C CA . TYR A 1 183 ? -4.636 5.294 16.654 1.00 98.69 183 TYR A CA 1
ATOM 1533 C C . TYR A 1 183 ? -5.254 5.545 15.275 1.00 98.69 183 TYR A C 1
ATOM 1535 O O . TYR A 1 183 ? -4.523 5.716 14.297 1.00 98.69 183 TYR A O 1
ATOM 1543 N N . SER A 1 184 ? -6.588 5.609 15.192 1.00 98.44 184 SER A N 1
ATOM 1544 C CA . SER A 1 184 ? -7.285 5.947 13.947 1.00 98.44 184 SER A CA 1
ATOM 1545 C C . SER A 1 184 ? -6.996 7.379 13.510 1.00 98.44 184 SER A C 1
ATOM 1547 O O . SER A 1 184 ? -6.714 7.597 12.340 1.00 98.44 184 SER A O 1
ATOM 1549 N N . GLU A 1 185 ? -6.977 8.346 14.427 1.00 98.50 185 GLU A N 1
ATOM 1550 C CA . GLU A 1 185 ? -6.694 9.745 14.095 1.00 98.50 185 GLU A CA 1
ATOM 1551 C C . GLU A 1 185 ? -5.297 9.914 13.493 1.00 98.50 185 GLU A C 1
ATOM 1553 O O . GLU A 1 185 ? -5.153 10.543 12.444 1.00 98.50 185 GLU A O 1
ATOM 1558 N N . LYS A 1 186 ? -4.276 9.283 14.091 1.00 98.62 186 LYS A N 1
ATOM 1559 C CA . LYS A 1 186 ? -2.909 9.342 13.557 1.00 98.62 186 LYS A CA 1
ATOM 1560 C C . LYS A 1 186 ? -2.776 8.623 12.211 1.00 98.62 186 LYS A C 1
ATOM 1562 O O . LYS A 1 186 ? -2.073 9.108 11.326 1.00 98.62 186 LYS A O 1
ATOM 1567 N N . LEU A 1 187 ? -3.467 7.494 12.025 1.00 98.69 187 LEU A N 1
ATOM 1568 C CA . LEU A 1 187 ? -3.535 6.805 10.731 1.00 98.69 187 LEU A CA 1
ATOM 1569 C C . LEU A 1 187 ? -4.109 7.718 9.649 1.00 98.69 187 LEU A C 1
ATOM 1571 O O . LEU A 1 187 ? -3.549 7.804 8.558 1.00 98.69 187 LEU A O 1
ATOM 1575 N N . GLU A 1 188 ? -5.229 8.376 9.942 1.00 98.75 188 GLU A N 1
ATOM 1576 C CA . GLU A 1 188 ? -5.919 9.259 9.004 1.00 98.75 188 GLU A CA 1
ATOM 1577 C C . GLU A 1 188 ? -5.059 10.464 8.633 1.00 98.75 188 GLU A C 1
ATOM 1579 O O . GLU A 1 188 ? -4.921 10.773 7.450 1.00 98.75 188 GLU A O 1
ATOM 1584 N N . GLU A 1 189 ? -4.455 11.108 9.632 1.00 98.62 189 GLU A N 1
ATOM 1585 C CA . GLU A 1 189 ? -3.528 12.224 9.461 1.00 98.62 189 GLU A CA 1
ATOM 1586 C C . GLU A 1 189 ? -2.384 11.848 8.512 1.00 98.62 189 GLU A C 1
ATOM 1588 O O . GLU A 1 189 ? -2.199 12.485 7.474 1.00 98.62 189 GLU A O 1
ATOM 1593 N N . TRP A 1 190 ? -1.659 10.769 8.817 1.00 98.75 190 TRP A N 1
ATOM 1594 C CA . TRP A 1 190 ? -0.503 10.354 8.028 1.00 98.75 190 TRP A CA 1
ATOM 1595 C C . TRP A 1 190 ? -0.863 9.830 6.644 1.00 98.75 190 TRP A C 1
ATOM 1597 O O . TRP A 1 190 ? -0.131 10.092 5.692 1.00 98.75 190 TRP A O 1
ATOM 1607 N N . LEU A 1 191 ? -1.979 9.113 6.491 1.00 98.81 191 LEU A N 1
ATOM 1608 C CA . LEU A 1 191 ? -2.429 8.662 5.176 1.00 98.81 191 LEU A CA 1
ATOM 1609 C C . LEU A 1 191 ? -2.745 9.855 4.265 1.00 98.81 191 LEU A C 1
ATOM 1611 O O . LEU A 1 191 ? -2.342 9.865 3.101 1.00 98.81 191 LEU A O 1
ATOM 1615 N N . LEU A 1 192 ? -3.481 10.844 4.773 1.00 98.62 192 LEU A N 1
ATOM 1616 C CA . LEU A 1 192 ? -3.906 11.997 3.979 1.00 98.62 192 LEU A CA 1
ATOM 1617 C C . LEU A 1 192 ? -2.733 12.926 3.667 1.00 98.62 192 LEU A C 1
ATOM 1619 O O . LEU A 1 192 ? -2.621 13.375 2.525 1.00 98.62 192 LEU A O 1
ATOM 1623 N N . ASP A 1 193 ? -1.835 13.150 4.629 1.00 98.69 193 ASP A N 1
ATOM 1624 C CA . ASP A 1 193 ? -0.593 13.888 4.389 1.00 98.69 193 ASP A CA 1
ATOM 1625 C C . ASP A 1 193 ? 0.287 13.160 3.361 1.00 98.69 193 ASP A C 1
ATOM 1627 O O . ASP A 1 193 ? 0.748 13.767 2.393 1.00 98.69 193 ASP A O 1
ATOM 1631 N N . TRP A 1 194 ? 0.429 11.833 3.463 1.00 98.62 194 TRP A N 1
ATOM 1632 C CA . TRP A 1 194 ? 1.160 11.059 2.460 1.00 98.62 194 TRP A CA 1
ATOM 1633 C C . TRP A 1 194 ? 0.546 11.216 1.061 1.00 98.62 194 TRP A C 1
ATOM 1635 O O . TRP A 1 194 ? 1.286 11.415 0.099 1.00 98.62 194 TRP A O 1
ATOM 1645 N N . ILE A 1 195 ? -0.784 11.165 0.923 1.00 97.94 195 ILE A N 1
ATOM 1646 C CA . ILE A 1 195 ? -1.466 11.333 -0.372 1.00 97.94 195 ILE A CA 1
ATOM 1647 C C . ILE A 1 195 ? -1.222 12.732 -0.960 1.00 97.94 195 ILE A C 1
ATOM 1649 O O . ILE A 1 195 ? -0.975 12.836 -2.164 1.00 97.94 195 ILE A O 1
ATOM 1653 N N . ASP A 1 196 ? -1.254 13.788 -0.139 1.00 97.00 196 ASP A N 1
ATOM 1654 C CA . ASP A 1 196 ? -0.945 15.163 -0.568 1.00 97.00 196 ASP A CA 1
ATOM 1655 C C . ASP A 1 196 ? 0.508 15.290 -1.053 1.00 97.00 196 ASP A C 1
ATOM 1657 O O . ASP A 1 196 ? 0.780 15.836 -2.126 1.00 97.00 196 ASP A O 1
ATOM 1661 N N . LYS A 1 197 ? 1.454 14.734 -0.286 1.00 97.00 197 LYS A N 1
ATOM 1662 C CA . LYS A 1 197 ? 2.898 14.863 -0.538 1.00 97.00 197 LYS A CA 1
ATOM 1663 C C . LYS A 1 197 ? 3.464 13.871 -1.546 1.00 97.00 197 LYS A C 1
ATOM 1665 O O . LYS A 1 197 ? 4.594 14.057 -2.000 1.00 97.00 197 LYS A O 1
ATOM 1670 N N . ASN A 1 198 ? 2.704 12.849 -1.941 1.00 97.19 198 ASN A N 1
ATOM 1671 C CA . ASN A 1 198 ? 3.133 11.835 -2.907 1.00 97.19 198 ASN A CA 1
ATOM 1672 C C . ASN A 1 198 ? 2.152 11.703 -4.087 1.00 97.19 198 ASN A C 1
ATOM 1674 O O . ASN A 1 198 ? 1.604 10.613 -4.312 1.00 97.19 198 ASN A O 1
ATOM 1678 N N . PRO A 1 199 ? 1.940 12.777 -4.882 1.00 96.06 199 PRO A N 1
ATOM 1679 C CA . PRO A 1 199 ? 0.999 12.750 -5.993 1.00 96.06 199 PRO A CA 1
ATOM 1680 C C . PRO A 1 199 ? 1.297 11.631 -6.991 1.00 96.06 199 PRO A C 1
ATOM 1682 O O . PRO A 1 199 ? 2.440 11.208 -7.172 1.00 96.06 199 PRO A O 1
ATOM 1685 N N . TYR A 1 200 ? 0.257 11.181 -7.691 1.00 96.62 200 TYR A N 1
ATOM 1686 C CA . TYR A 1 200 ? 0.358 10.088 -8.653 1.00 96.62 200 TYR A CA 1
ATOM 1687 C C . TYR A 1 200 ? 1.514 10.282 -9.650 1.00 96.62 200 TYR A C 1
ATOM 1689 O O . TYR A 1 200 ? 1.601 11.316 -10.318 1.00 96.62 200 TYR A O 1
ATOM 1697 N N . LYS A 1 201 ? 2.391 9.271 -9.758 1.00 95.12 201 LYS A N 1
ATOM 1698 C CA . LYS A 1 201 ? 3.578 9.258 -10.640 1.00 95.12 201 LYS A CA 1
ATOM 1699 C C . LYS A 1 201 ? 4.588 10.396 -10.370 1.00 95.12 201 LYS A C 1
ATOM 1701 O O . LYS A 1 201 ? 5.382 10.734 -11.254 1.00 95.12 201 LYS A O 1
ATOM 1706 N N . GLN A 1 202 ? 4.594 10.976 -9.169 1.00 95.38 202 GLN A N 1
ATOM 1707 C CA . GLN A 1 202 ? 5.553 12.004 -8.751 1.00 95.38 202 GLN A CA 1
ATOM 1708 C C . GLN A 1 202 ? 6.348 11.555 -7.524 1.00 95.38 202 GLN A C 1
ATOM 1710 O O . GLN A 1 202 ? 5.797 10.990 -6.586 1.00 95.38 202 GLN A O 1
ATOM 1715 N N . GLY A 1 203 ? 7.639 11.863 -7.495 1.00 95.06 203 GLY A N 1
ATOM 1716 C CA . GLY A 1 203 ? 8.463 11.627 -6.317 1.00 95.06 203 GLY A CA 1
ATOM 1717 C C . GLY A 1 203 ? 8.907 10.173 -6.141 1.00 95.06 203 GLY A C 1
ATOM 1718 O O . GLY A 1 203 ? 8.537 9.254 -6.881 1.00 95.06 203 GLY A O 1
ATOM 1719 N N . VAL A 1 204 ? 9.751 9.982 -5.132 1.00 95.25 204 VAL A N 1
ATOM 1720 C CA . VAL A 1 204 ? 10.508 8.747 -4.889 1.00 95.25 204 VAL A CA 1
ATOM 1721 C C . VAL A 1 204 ? 9.618 7.561 -4.508 1.00 95.25 204 VAL A C 1
ATOM 1723 O O . VAL A 1 204 ? 9.934 6.408 -4.807 1.00 95.25 204 VAL A O 1
ATOM 1726 N N . ALA A 1 205 ? 8.456 7.846 -3.921 1.00 96.50 205 ALA A N 1
ATOM 1727 C CA . ALA A 1 205 ? 7.481 6.850 -3.505 1.00 96.50 205 ALA A CA 1
ATOM 1728 C C . ALA A 1 205 ? 6.880 6.055 -4.676 1.00 96.50 205 ALA A C 1
ATOM 1730 O O . ALA A 1 205 ? 6.404 4.939 -4.472 1.00 96.50 205 ALA A O 1
ATOM 1731 N N . TRP A 1 206 ? 6.919 6.603 -5.895 1.00 97.00 206 TRP A N 1
ATOM 1732 C CA . TRP A 1 206 ? 6.463 5.953 -7.128 1.00 97.00 206 TRP A CA 1
ATOM 1733 C C . TRP A 1 206 ? 7.625 5.438 -7.993 1.00 97.00 206 TRP A C 1
ATOM 1735 O O . TRP A 1 206 ? 7.386 4.949 -9.093 1.00 97.00 206 TRP A O 1
ATOM 1745 N N . ALA A 1 207 ? 8.880 5.554 -7.543 1.00 94.81 207 ALA A N 1
ATOM 1746 C CA . ALA A 1 207 ? 10.063 5.256 -8.358 1.00 94.81 207 ALA A CA 1
ATOM 1747 C C . ALA A 1 207 ? 10.344 3.751 -8.540 1.00 94.81 207 ALA A C 1
ATOM 1749 O O . ALA A 1 207 ? 10.981 3.365 -9.519 1.00 94.81 207 ALA A O 1
ATOM 1750 N N . SER A 1 208 ? 9.849 2.901 -7.635 1.00 95.12 208 SER A N 1
ATOM 1751 C CA . SER A 1 208 ? 10.008 1.443 -7.692 1.00 95.12 208 SER A CA 1
ATOM 1752 C C . SER A 1 208 ? 8.646 0.750 -7.634 1.00 95.12 208 SER A C 1
ATOM 1754 O O . SER A 1 208 ? 7.833 1.004 -6.741 1.00 95.12 208 SER A O 1
ATOM 1756 N N . ALA A 1 209 ? 8.391 -0.124 -8.611 1.00 96.56 209 ALA A N 1
ATOM 1757 C CA . ALA A 1 209 ? 7.119 -0.825 -8.735 1.00 96.56 209 ALA A CA 1
ATOM 1758 C C . ALA A 1 209 ? 6.903 -1.847 -7.615 1.00 96.56 209 ALA A C 1
ATOM 1760 O O . ALA A 1 209 ? 5.778 -1.969 -7.137 1.00 96.56 209 ALA A O 1
ATOM 1761 N N . LEU A 1 210 ? 7.964 -2.507 -7.137 1.00 96.62 210 LEU A N 1
ATOM 1762 C CA . LEU A 1 210 ? 7.884 -3.393 -5.973 1.00 96.62 210 LEU A CA 1
ATOM 1763 C C . LEU A 1 210 ? 7.287 -2.666 -4.764 1.00 96.62 210 LEU A C 1
ATOM 1765 O O . LEU A 1 210 ? 6.375 -3.182 -4.126 1.00 96.62 210 LEU A O 1
ATOM 1769 N N . GLU A 1 211 ? 7.728 -1.438 -4.493 1.00 97.38 211 GLU A N 1
ATOM 1770 C CA . GLU A 1 211 ? 7.260 -0.680 -3.323 1.00 97.38 211 GLU A CA 1
ATOM 1771 C C . GLU A 1 211 ? 5.797 -0.269 -3.465 1.00 97.38 211 GLU A C 1
ATOM 1773 O O . GLU A 1 211 ? 5.054 -0.264 -2.487 1.00 97.38 211 GLU A O 1
ATOM 1778 N N . VAL A 1 212 ? 5.358 0.030 -4.692 1.00 98.62 212 VAL A N 1
ATOM 1779 C CA . VAL A 1 212 ? 3.941 0.267 -4.997 1.00 98.62 212 VAL A CA 1
ATOM 1780 C C . VAL A 1 212 ? 3.131 -1.014 -4.766 1.00 98.62 212 VAL A C 1
ATOM 1782 O O . VAL A 1 212 ? 2.044 -0.939 -4.201 1.00 98.62 212 VAL A O 1
ATOM 1785 N N . GLY A 1 213 ? 3.664 -2.179 -5.146 1.00 98.19 213 GLY A N 1
ATOM 1786 C CA . GLY A 1 213 ? 3.049 -3.486 -4.901 1.00 98.19 213 GLY A CA 1
ATOM 1787 C C . GLY A 1 213 ? 2.878 -3.775 -3.410 1.00 98.19 213 GLY A C 1
ATOM 1788 O O . GLY A 1 213 ? 1.768 -4.053 -2.961 1.00 98.19 213 GLY A O 1
ATOM 1789 N N . VAL A 1 214 ? 3.945 -3.602 -2.625 1.00 97.88 214 VAL A N 1
ATOM 1790 C CA . VAL A 1 214 ? 3.904 -3.759 -1.162 1.00 97.88 214 VAL A CA 1
ATOM 1791 C C . VAL A 1 214 ? 2.946 -2.754 -0.519 1.00 97.88 214 VAL A C 1
ATOM 1793 O O . VAL A 1 214 ? 2.192 -3.120 0.380 1.00 97.88 214 VAL A O 1
ATOM 1796 N N . ARG A 1 215 ? 2.910 -1.505 -1.002 1.00 98.50 215 ARG A N 1
ATOM 1797 C CA . ARG A 1 215 ? 1.958 -0.494 -0.525 1.00 98.50 215 ARG A CA 1
ATOM 1798 C C . ARG A 1 215 ? 0.509 -0.887 -0.793 1.00 98.50 215 ARG A C 1
ATOM 1800 O O . ARG A 1 215 ? -0.327 -0.652 0.070 1.00 98.50 215 ARG A O 1
ATOM 1807 N N . VAL A 1 216 ? 0.190 -1.510 -1.932 1.00 98.62 216 VAL A N 1
ATOM 1808 C CA . VAL A 1 216 ? -1.161 -2.058 -2.155 1.00 98.62 216 VAL A CA 1
ATOM 1809 C C . VAL A 1 216 ? -1.489 -3.108 -1.100 1.00 98.62 216 VAL A C 1
ATOM 1811 O O . VAL A 1 216 ? -2.546 -3.012 -0.482 1.00 98.62 216 VAL A O 1
ATOM 1814 N N . THR A 1 217 ? -0.582 -4.055 -0.842 1.00 97.56 217 THR A N 1
ATOM 1815 C CA . THR A 1 217 ? -0.767 -5.066 0.210 1.00 97.56 217 THR A CA 1
ATOM 1816 C C . THR A 1 217 ? -1.003 -4.416 1.575 1.00 97.56 217 THR A C 1
ATOM 1818 O O . THR A 1 217 ? -1.926 -4.795 2.294 1.00 97.56 217 THR A O 1
ATOM 1821 N N . ALA A 1 218 ? -0.228 -3.386 1.922 1.00 98.19 218 ALA A N 1
ATOM 1822 C CA . ALA A 1 218 ? -0.412 -2.664 3.174 1.00 98.19 218 ALA A CA 1
ATOM 1823 C C . ALA A 1 218 ? -1.763 -1.943 3.246 1.00 98.19 218 ALA A C 1
ATOM 1825 O O . ALA A 1 218 ? -2.445 -2.013 4.268 1.00 98.19 218 ALA A O 1
ATOM 1826 N N . LEU A 1 219 ? -2.182 -1.286 2.164 1.00 98.69 219 LEU A N 1
ATOM 1827 C CA . LEU A 1 219 ? -3.443 -0.550 2.107 1.00 98.69 219 LEU A CA 1
ATOM 1828 C C . LEU A 1 219 ? -4.661 -1.467 2.192 1.00 98.69 219 LEU A C 1
ATOM 1830 O O . LEU A 1 219 ? -5.622 -1.093 2.856 1.00 98.69 219 LEU A O 1
ATOM 1834 N N . VAL A 1 220 ? -4.644 -2.654 1.574 1.00 97.69 220 VAL A N 1
ATOM 1835 C CA . VAL A 1 220 ? -5.789 -3.577 1.677 1.00 97.69 220 VAL A CA 1
ATOM 1836 C C . VAL A 1 220 ? -5.961 -4.090 3.105 1.00 97.69 220 VAL A C 1
ATOM 1838 O O . VAL A 1 220 ? -7.072 -4.051 3.621 1.00 97.69 220 VAL A O 1
ATOM 1841 N N . TRP A 1 221 ? -4.873 -4.452 3.792 1.00 97.44 221 TRP A N 1
ATOM 1842 C CA . TRP A 1 221 ? -4.930 -4.852 5.202 1.00 97.44 221 TRP A CA 1
ATOM 1843 C C . TRP A 1 221 ? -5.303 -3.691 6.128 1.00 97.44 221 TRP A C 1
ATOM 1845 O O . TRP A 1 221 ? -6.127 -3.860 7.025 1.00 97.44 221 TRP A O 1
ATOM 1855 N N . THR A 1 222 ? -4.751 -2.500 5.886 1.00 98.56 222 THR A N 1
ATOM 1856 C CA . THR A 1 222 ? -5.121 -1.273 6.613 1.00 98.56 222 THR A CA 1
ATOM 1857 C C . THR A 1 222 ? -6.616 -1.006 6.476 1.00 98.56 222 THR A C 1
ATOM 1859 O O . THR A 1 222 ? -7.291 -0.741 7.466 1.00 98.56 222 THR A O 1
ATOM 1862 N N . LEU A 1 223 ? -7.146 -1.126 5.259 1.00 97.56 223 LEU A N 1
ATOM 1863 C CA . LEU A 1 223 ? -8.553 -0.921 4.962 1.00 97.56 223 LEU A CA 1
ATOM 1864 C C . LEU A 1 223 ? -9.452 -1.958 5.660 1.00 97.56 223 LEU A C 1
ATOM 1866 O O . LEU A 1 223 ? -10.500 -1.565 6.173 1.00 97.56 223 LEU A O 1
ATOM 1870 N N . GLU A 1 224 ? -9.055 -3.238 5.715 1.00 95.56 224 GLU A N 1
ATOM 1871 C CA . GLU A 1 224 ? -9.795 -4.286 6.443 1.00 95.56 224 GLU A CA 1
ATOM 1872 C C . GLU A 1 224 ? -9.912 -3.989 7.944 1.00 95.56 224 GLU A C 1
ATOM 1874 O O . GLU A 1 224 ? -11.007 -4.071 8.497 1.00 95.56 224 GLU A O 1
ATOM 1879 N N . PHE A 1 225 ? -8.817 -3.601 8.606 1.00 97.44 225 PHE A N 1
ATOM 1880 C CA . PHE A 1 225 ? -8.861 -3.246 10.030 1.00 97.44 225 PHE A CA 1
ATOM 1881 C C . PHE A 1 225 ? -9.583 -1.918 10.273 1.00 97.44 225 PHE A C 1
ATOM 1883 O O . PHE A 1 225 ? -10.426 -1.825 11.161 1.00 97.44 225 PHE A O 1
ATOM 1890 N N . TYR A 1 226 ? -9.298 -0.890 9.470 1.00 97.62 226 TYR A N 1
ATOM 1891 C CA . TYR A 1 226 ? -9.858 0.446 9.670 1.00 97.62 226 TYR A CA 1
ATOM 1892 C C . TYR A 1 226 ? -11.383 0.451 9.540 1.00 97.62 226 TYR A C 1
ATOM 1894 O O . TYR A 1 226 ? -12.065 1.050 10.368 1.00 97.62 226 TYR A O 1
ATOM 1902 N N . ARG A 1 227 ? -11.953 -0.265 8.560 1.00 94.69 227 ARG A N 1
ATOM 1903 C CA . ARG A 1 227 ? -13.419 -0.349 8.421 1.00 94.69 227 ARG A CA 1
ATOM 1904 C C . ARG A 1 227 ? -14.112 -1.079 9.569 1.00 94.69 227 ARG A C 1
ATOM 1906 O O . ARG A 1 227 ? -15.316 -0.923 9.721 1.00 94.69 227 ARG A O 1
ATOM 1913 N N . ALA A 1 228 ? -13.375 -1.925 10.287 1.00 94.75 228 ALA A N 1
ATOM 1914 C CA . ALA A 1 228 ? -13.893 -2.706 11.399 1.00 94.75 228 ALA A CA 1
ATOM 1915 C C . ALA A 1 228 ? -13.877 -1.912 12.713 1.00 94.75 228 ALA A C 1
ATOM 1917 O O . ALA A 1 228 ? -14.431 -2.370 13.706 1.00 94.75 228 ALA A O 1
ATOM 1918 N N . THR A 1 229 ? -13.247 -0.732 12.732 1.00 95.94 229 THR A N 1
ATOM 1919 C CA . THR A 1 229 ? -13.347 0.202 13.860 1.00 95.94 229 THR A CA 1
ATOM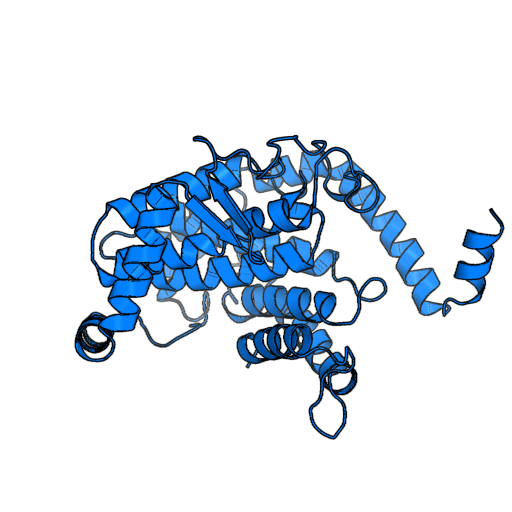 1920 C C . THR A 1 229 ? -14.783 0.707 14.029 1.00 95.94 229 THR A C 1
ATOM 1922 O O . THR A 1 229 ? -15.605 0.604 13.119 1.00 95.94 229 THR A O 1
ATOM 1925 N N . GLU A 1 230 ? -15.101 1.283 15.189 1.00 91.38 230 GLU A N 1
ATOM 1926 C CA . GLU A 1 230 ? -16.459 1.767 15.474 1.00 91.38 230 GLU A CA 1
ATOM 1927 C C . GLU A 1 230 ? -16.879 2.957 14.594 1.00 91.38 230 GLU A C 1
ATOM 1929 O O . GLU A 1 230 ? -18.066 3.140 14.316 1.00 91.38 230 GLU A O 1
ATOM 1934 N N . LYS A 1 231 ? -15.920 3.794 14.172 1.00 92.88 231 LYS A N 1
ATOM 1935 C CA . LYS A 1 231 ? -16.183 5.083 13.508 1.00 92.88 231 LYS A CA 1
ATOM 1936 C C . LYS A 1 231 ? -15.279 5.332 12.286 1.00 92.88 231 LYS A C 1
ATOM 1938 O O . LYS A 1 231 ? -14.609 6.366 12.232 1.00 92.88 231 LYS A O 1
ATOM 1943 N N . PRO A 1 232 ? -15.255 4.446 11.272 1.00 95.56 232 PRO A N 1
ATOM 1944 C CA . PRO A 1 232 ? -14.474 4.684 10.066 1.00 95.56 232 PRO A CA 1
ATOM 1945 C C . PRO A 1 232 ? -15.014 5.905 9.321 1.00 95.56 232 PRO A C 1
ATOM 1947 O O . PRO A 1 232 ? -16.211 6.012 9.035 1.00 95.56 232 PRO A O 1
ATOM 1950 N N . LYS A 1 233 ? -14.129 6.830 8.953 1.00 97.25 233 LYS A N 1
ATOM 1951 C CA . LYS A 1 233 ? -14.521 8.042 8.237 1.00 97.25 233 LYS A CA 1
ATOM 1952 C C . LYS A 1 233 ? -14.642 7.753 6.734 1.00 97.25 233 LYS A C 1
ATOM 1954 O O . LYS A 1 233 ? -13.667 7.316 6.113 1.00 97.25 233 LYS A O 1
ATOM 1959 N N . PRO A 1 234 ? -15.796 8.048 6.099 1.00 96.62 234 PRO A N 1
ATOM 1960 C CA . PRO A 1 234 ? -16.021 7.769 4.678 1.00 96.62 234 PRO A CA 1
ATOM 1961 C C . PRO A 1 234 ? -14.934 8.309 3.740 1.00 96.62 234 PRO A C 1
ATOM 1963 O O . PRO A 1 234 ? -14.455 7.596 2.862 1.00 96.62 234 PRO A O 1
ATOM 1966 N N . TYR A 1 235 ? -14.485 9.549 3.945 1.00 96.25 235 TYR A N 1
ATOM 1967 C CA . TYR A 1 235 ? -13.492 10.175 3.067 1.00 96.25 235 TYR A CA 1
ATOM 1968 C C . TYR A 1 235 ? -12.113 9.493 3.130 1.00 96.25 235 TYR A C 1
ATOM 1970 O O . TYR A 1 235 ? -11.382 9.508 2.143 1.00 96.25 235 TYR A O 1
ATOM 1978 N N . VAL A 1 236 ? -11.773 8.854 4.252 1.00 98.12 236 VAL A N 1
ATOM 1979 C CA . VAL A 1 236 ? -10.519 8.107 4.438 1.00 98.12 236 VAL A CA 1
ATOM 1980 C C . VAL A 1 236 ? -10.591 6.786 3.676 1.00 98.12 236 VAL A C 1
ATOM 1982 O O . VAL A 1 236 ? -9.665 6.433 2.946 1.00 98.12 236 VAL A O 1
ATOM 1985 N N . VAL A 1 237 ? -11.733 6.094 3.754 1.00 97.50 237 VAL A N 1
ATOM 1986 C CA . VAL A 1 237 ? -12.005 4.895 2.945 1.00 97.50 237 VAL A CA 1
ATOM 1987 C C . VAL A 1 237 ? -11.963 5.225 1.452 1.00 97.50 237 VAL A C 1
ATOM 1989 O O . VAL A 1 237 ? -11.296 4.528 0.688 1.00 97.50 237 VAL A O 1
ATOM 1992 N N . ALA A 1 238 ? -12.598 6.322 1.035 1.00 96.38 238 ALA A N 1
ATOM 1993 C CA . ALA A 1 238 ? -12.538 6.807 -0.341 1.00 96.38 238 ALA A CA 1
ATOM 1994 C C . ALA A 1 238 ? -11.090 7.097 -0.790 1.00 96.38 238 ALA A C 1
ATOM 1996 O O . ALA A 1 238 ? -10.687 6.688 -1.882 1.00 96.38 238 ALA A O 1
ATOM 1997 N N . ALA A 1 239 ? -10.285 7.738 0.064 1.00 97.25 239 ALA A N 1
ATOM 1998 C CA . ALA A 1 239 ? -8.878 8.019 -0.211 1.00 97.25 239 ALA A CA 1
ATOM 1999 C C . ALA A 1 239 ? -8.048 6.734 -0.394 1.00 97.25 239 ALA A C 1
ATOM 2001 O O . ALA A 1 239 ? -7.295 6.633 -1.366 1.00 97.25 239 ALA A O 1
ATOM 2002 N N . MET A 1 240 ? -8.237 5.724 0.467 1.00 98.25 240 MET A N 1
ATOM 2003 C CA . MET A 1 240 ? -7.588 4.414 0.322 1.00 98.25 240 MET A CA 1
ATOM 2004 C C . MET A 1 240 ? -7.990 3.718 -0.982 1.00 98.25 240 MET A C 1
ATOM 2006 O O . MET A 1 240 ? -7.115 3.270 -1.720 1.00 98.25 240 MET A O 1
ATOM 2010 N N . LEU A 1 241 ? -9.287 3.672 -1.315 1.00 97.56 241 LEU A N 1
ATOM 2011 C CA . LEU A 1 241 ? -9.770 3.060 -2.562 1.00 97.56 241 LEU A CA 1
ATOM 2012 C C . LEU A 1 241 ? -9.153 3.723 -3.796 1.00 97.56 241 LEU A C 1
ATOM 2014 O O . LEU A 1 241 ? -8.660 3.035 -4.693 1.00 97.56 241 LEU A O 1
ATOM 2018 N N . LYS A 1 242 ? -9.124 5.059 -3.823 1.00 97.50 242 LYS A N 1
ATOM 2019 C CA . LYS A 1 242 ? -8.505 5.817 -4.913 1.00 97.50 242 LYS A CA 1
ATOM 2020 C C . LYS A 1 242 ? -7.007 5.529 -5.014 1.00 97.50 242 LYS A C 1
ATOM 2022 O O . LYS A 1 242 ? -6.501 5.331 -6.117 1.00 97.50 242 LYS A O 1
ATOM 2027 N N . LEU A 1 243 ? -6.292 5.473 -3.889 1.00 98.44 243 LEU A N 1
ATOM 2028 C CA . LEU A 1 243 ? -4.860 5.175 -3.878 1.00 98.44 243 LEU A CA 1
ATOM 2029 C C . LEU A 1 243 ? -4.558 3.739 -4.337 1.00 98.44 243 LEU A C 1
ATOM 2031 O O . LEU A 1 243 ? -3.616 3.536 -5.108 1.00 98.44 243 LEU A O 1
ATOM 2035 N N . ILE A 1 244 ? -5.368 2.756 -3.932 1.00 98.56 244 ILE A N 1
ATOM 2036 C CA . ILE A 1 244 ? -5.263 1.366 -4.401 1.00 98.56 244 ILE A CA 1
ATOM 2037 C C . ILE A 1 244 ? -5.493 1.308 -5.914 1.00 98.56 244 ILE A C 1
ATOM 2039 O O . ILE A 1 244 ? -4.680 0.719 -6.628 1.00 98.56 244 ILE A O 1
ATOM 2043 N N . TYR A 1 245 ? -6.534 1.973 -6.427 1.00 98.38 245 TYR A N 1
ATOM 2044 C CA . TYR A 1 245 ? -6.797 2.035 -7.865 1.00 98.38 245 TYR A CA 1
ATOM 2045 C C . TYR A 1 245 ? -5.619 2.646 -8.640 1.00 98.38 245 TYR A C 1
ATOM 2047 O O . TYR A 1 245 ? -5.142 2.072 -9.620 1.00 98.38 245 TYR A O 1
ATOM 2055 N N . LEU A 1 246 ? -5.112 3.801 -8.199 1.00 98.25 246 LEU A N 1
ATOM 2056 C CA . LEU A 1 246 ? -3.982 4.464 -8.854 1.00 98.25 246 LEU A CA 1
ATOM 2057 C C . LEU A 1 246 ? -2.726 3.582 -8.826 1.00 98.25 246 LEU A C 1
ATOM 2059 O O . LEU A 1 246 ? -2.020 3.478 -9.833 1.00 98.25 246 LEU A O 1
ATOM 2063 N N . SER A 1 247 ? -2.486 2.889 -7.713 1.00 98.62 247 SER A N 1
ATOM 2064 C CA . SER A 1 247 ? -1.392 1.926 -7.572 1.00 98.62 247 SER A CA 1
ATOM 2065 C C . SER A 1 247 ? -1.546 0.734 -8.522 1.00 98.62 247 SER A C 1
ATOM 2067 O O . SER A 1 247 ? -0.588 0.393 -9.212 1.00 98.62 247 SER A O 1
ATOM 2069 N N . GLY A 1 248 ? -2.747 0.163 -8.660 1.00 98.44 248 GLY A N 1
ATOM 2070 C CA . GLY A 1 248 ? -3.038 -0.891 -9.640 1.00 98.44 248 GLY A CA 1
ATOM 2071 C C . GLY A 1 248 ? -2.814 -0.430 -11.085 1.00 98.44 248 GLY A C 1
ATOM 2072 O O . GLY A 1 248 ? -2.148 -1.112 -11.867 1.00 98.44 248 GLY A O 1
ATOM 2073 N N . SER A 1 249 ? -3.269 0.782 -11.422 1.00 97.88 249 SER A N 1
ATOM 2074 C CA . SER A 1 249 ? -3.039 1.386 -12.741 1.00 97.88 249 SER A CA 1
ATOM 2075 C C . SER A 1 249 ? -1.549 1.576 -13.023 1.00 97.88 249 SER A C 1
ATOM 2077 O O . SER A 1 249 ? -1.080 1.264 -14.116 1.00 97.88 249 SER A O 1
ATOM 2079 N N . TYR A 1 250 ? -0.789 2.046 -12.030 1.00 97.94 250 TYR A N 1
ATOM 2080 C CA . TYR A 1 250 ? 0.662 2.171 -12.131 1.00 97.94 250 TYR A CA 1
ATOM 2081 C C . TYR A 1 250 ? 1.331 0.806 -12.339 1.00 97.94 250 TYR A C 1
ATOM 2083 O O . TYR A 1 250 ? 2.133 0.653 -13.262 1.00 97.94 250 TYR A O 1
ATOM 2091 N N . LEU A 1 251 ? 1.005 -0.190 -11.511 1.00 98.25 251 LEU A N 1
ATOM 2092 C CA . LEU A 1 251 ? 1.632 -1.514 -11.537 1.00 98.25 251 LEU A CA 1
ATOM 2093 C C . LEU A 1 251 ? 1.410 -2.206 -12.880 1.00 98.25 251 LEU A C 1
ATOM 2095 O O . LEU A 1 251 ? 2.354 -2.729 -13.469 1.00 98.25 251 LEU A O 1
ATOM 2099 N N . TYR A 1 252 ? 0.192 -2.124 -13.420 1.00 97.50 252 TYR A N 1
ATOM 2100 C CA . TYR A 1 252 ? -0.137 -2.687 -14.728 1.00 97.50 252 TYR A CA 1
ATOM 2101 C C . TYR A 1 252 ? 0.789 -2.178 -15.848 1.00 97.50 252 TYR A C 1
ATOM 2103 O O . TYR A 1 252 ? 1.117 -2.922 -16.775 1.00 97.50 252 TYR A O 1
ATOM 2111 N N . GLU A 1 253 ? 1.240 -0.927 -15.782 1.00 94.00 253 GLU A N 1
ATOM 2112 C CA . GLU A 1 253 ? 2.123 -0.327 -16.789 1.00 94.00 253 GLU A CA 1
ATOM 2113 C C . GLU A 1 253 ? 3.619 -0.549 -16.515 1.00 94.00 253 GLU A C 1
ATOM 2115 O O . GLU A 1 253 ? 4.435 -0.395 -17.431 1.00 94.00 253 GLU A O 1
ATOM 2120 N N . ASN A 1 254 ? 3.988 -0.902 -15.280 1.00 94.56 254 ASN A N 1
ATOM 2121 C CA . ASN A 1 254 ? 5.362 -0.809 -14.782 1.00 94.56 254 ASN A CA 1
ATOM 2122 C C . ASN A 1 254 ? 5.955 -2.121 -14.239 1.00 94.56 254 ASN A C 1
ATOM 2124 O O . ASN A 1 254 ? 7.024 -2.066 -13.643 1.00 94.56 254 ASN A O 1
ATOM 2128 N N . LEU A 1 255 ? 5.327 -3.280 -14.484 1.00 94.81 255 LEU A N 1
ATOM 2129 C CA . LEU A 1 255 ? 5.904 -4.581 -14.111 1.00 94.81 255 LEU A CA 1
ATOM 2130 C C . LEU A 1 255 ? 7.334 -4.772 -14.661 1.00 94.81 255 LEU A C 1
ATOM 2132 O O . LEU A 1 255 ? 7.586 -4.610 -15.861 1.00 94.81 255 LEU A O 1
ATOM 2136 N N . SER A 1 256 ? 8.246 -5.213 -13.799 1.00 91.31 256 SER A N 1
ATOM 2137 C CA . SER A 1 256 ? 9.695 -5.339 -13.998 1.00 91.31 256 SER A CA 1
ATOM 2138 C C . SER A 1 256 ? 10.117 -6.590 -14.786 1.00 91.31 256 SER A C 1
ATOM 2140 O O . SER A 1 256 ? 11.162 -7.182 -14.508 1.00 91.31 256 SER A O 1
ATOM 2142 N N . ILE A 1 257 ? 9.346 -6.970 -15.814 1.00 84.44 257 ILE A N 1
ATOM 2143 C CA . ILE A 1 257 ? 9.463 -8.239 -16.567 1.00 84.44 257 ILE A CA 1
ATOM 2144 C C . ILE A 1 257 ? 10.900 -8.534 -17.040 1.00 84.44 257 ILE A C 1
ATOM 2146 O O . ILE A 1 257 ? 11.363 -9.664 -16.934 1.00 84.44 257 ILE A O 1
ATOM 2150 N N . TYR A 1 258 ? 11.619 -7.525 -17.544 1.00 76.75 258 TYR A N 1
ATOM 2151 C CA . TYR A 1 258 ? 12.992 -7.660 -18.069 1.00 76.75 258 TYR A CA 1
ATOM 2152 C C . TYR A 1 258 ? 14.031 -6.862 -17.266 1.00 76.75 258 TYR A C 1
ATOM 2154 O O . TYR A 1 258 ? 15.093 -6.500 -17.789 1.00 76.75 258 TYR A O 1
ATOM 2162 N N . PHE A 1 259 ? 13.714 -6.509 -16.020 1.00 72.31 259 PHE A N 1
ATOM 2163 C CA . PHE A 1 259 ? 14.604 -5.724 -15.163 1.00 72.31 259 PHE A CA 1
ATOM 2164 C C . PHE A 1 259 ? 14.981 -6.475 -13.889 1.00 72.31 259 PHE A C 1
ATOM 2166 O O . PHE A 1 259 ? 16.168 -6.643 -13.626 1.00 72.31 259 PHE A O 1
ATOM 2173 N N . SER A 1 260 ? 13.987 -6.963 -13.147 1.00 75.69 260 SER A N 1
ATOM 2174 C CA . SER A 1 260 ? 14.184 -7.698 -11.896 1.00 75.69 260 SER A CA 1
ATOM 2175 C C . SER A 1 260 ? 13.117 -8.799 -11.786 1.00 75.69 260 SER A C 1
ATOM 2177 O O . SER A 1 260 ? 12.111 -8.627 -11.102 1.00 75.69 260 SER A O 1
ATOM 2179 N N . PRO A 1 261 ? 13.266 -9.909 -12.534 1.00 75.31 261 PRO A N 1
ATOM 2180 C CA . PRO A 1 261 ? 12.206 -10.907 -12.706 1.00 75.31 261 PRO A CA 1
ATOM 2181 C C . PRO A 1 261 ? 12.038 -11.869 -11.517 1.00 75.31 261 PRO A C 1
ATOM 2183 O O . PRO A 1 261 ? 11.204 -12.767 -11.585 1.00 75.31 261 PRO A O 1
ATOM 2186 N N . TYR A 1 262 ? 12.835 -11.716 -10.456 1.00 82.62 262 TYR A N 1
ATOM 2187 C CA . TYR A 1 262 ? 12.752 -12.537 -9.245 1.00 82.62 262 TYR A CA 1
ATOM 2188 C C . TYR A 1 262 ? 11.760 -11.921 -8.249 1.00 82.62 262 TYR A C 1
ATOM 2190 O O . TYR A 1 262 ? 10.652 -11.556 -8.647 1.00 82.62 262 TYR A O 1
ATOM 2198 N N . ASN A 1 263 ? 12.140 -11.750 -6.980 1.00 84.69 263 ASN A N 1
ATOM 2199 C CA . ASN A 1 263 ? 11.239 -11.261 -5.935 1.00 84.69 263 ASN A CA 1
ATOM 2200 C C . ASN A 1 263 ? 10.473 -9.961 -6.284 1.00 84.69 263 ASN A C 1
ATOM 2202 O O . ASN A 1 263 ? 9.304 -9.832 -5.920 1.00 84.69 263 ASN A O 1
ATOM 2206 N N . HIS A 1 264 ? 11.078 -9.034 -7.041 1.00 92.69 264 HIS A N 1
ATOM 2207 C CA . HIS A 1 264 ? 10.449 -7.769 -7.429 1.00 92.69 264 HIS A CA 1
ATOM 2208 C C . HIS A 1 264 ? 9.193 -8.005 -8.266 1.00 92.69 264 HIS A C 1
ATOM 2210 O O . HIS A 1 264 ? 8.113 -7.546 -7.901 1.00 92.69 264 HIS A O 1
ATOM 2216 N N . LEU A 1 265 ? 9.320 -8.762 -9.360 1.00 95.06 265 LEU A N 1
ATOM 2217 C CA . LEU A 1 265 ? 8.200 -9.055 -10.250 1.00 95.06 265 LEU A CA 1
ATOM 2218 C C . LEU A 1 265 ? 7.067 -9.784 -9.515 1.00 95.06 265 LEU A C 1
ATOM 2220 O O . LEU A 1 265 ? 5.898 -9.521 -9.795 1.00 95.06 265 LEU A O 1
ATOM 2224 N N . ILE A 1 266 ? 7.399 -10.664 -8.565 1.00 95.81 266 ILE A N 1
ATOM 2225 C CA . ILE A 1 266 ? 6.398 -11.369 -7.757 1.00 95.81 266 ILE A CA 1
ATOM 2226 C C . ILE A 1 266 ? 5.653 -10.406 -6.832 1.00 95.81 266 ILE A C 1
ATOM 2228 O O . ILE A 1 266 ? 4.426 -10.431 -6.812 1.00 95.81 266 ILE A O 1
ATOM 2232 N N . GLY A 1 267 ? 6.355 -9.523 -6.116 1.00 96.06 267 GLY A N 1
ATOM 2233 C CA . GLY A 1 267 ? 5.709 -8.534 -5.247 1.00 96.06 267 GLY A CA 1
ATOM 2234 C C . GLY A 1 267 ? 4.852 -7.524 -6.010 1.00 96.06 267 GLY A C 1
ATOM 2235 O O . GLY A 1 267 ? 3.742 -7.192 -5.593 1.00 96.06 267 GLY A O 1
ATOM 2236 N N . GLU A 1 268 ? 5.325 -7.087 -7.177 1.00 97.94 268 GLU A N 1
ATOM 2237 C CA . GLU A 1 268 ? 4.570 -6.232 -8.096 1.00 97.94 268 GLU A CA 1
ATOM 2238 C C . GLU A 1 268 ? 3.290 -6.916 -8.593 1.00 97.94 268 GLU A C 1
ATOM 2240 O O . GLU A 1 268 ? 2.214 -6.310 -8.596 1.00 97.94 268 GLU A O 1
ATOM 2245 N N . ALA A 1 269 ? 3.398 -8.183 -9.006 1.00 97.69 269 ALA A N 1
ATOM 2246 C CA . ALA A 1 269 ? 2.267 -8.964 -9.483 1.00 97.69 269 ALA A CA 1
ATOM 2247 C C . ALA A 1 269 ? 1.281 -9.282 -8.354 1.00 97.69 269 ALA A C 1
ATOM 2249 O O . ALA A 1 269 ? 0.083 -9.154 -8.571 1.00 97.69 269 ALA A O 1
ATOM 2250 N N . ALA A 1 270 ? 1.744 -9.612 -7.148 1.00 97.81 270 ALA A N 1
ATOM 2251 C CA . ALA A 1 270 ? 0.873 -9.847 -5.998 1.00 97.81 270 ALA A CA 1
ATOM 2252 C C . ALA A 1 270 ? 0.067 -8.592 -5.626 1.00 97.81 270 ALA A C 1
ATOM 2254 O O . ALA A 1 270 ? -1.152 -8.668 -5.485 1.00 97.81 270 ALA A O 1
ATOM 2255 N N . GLY A 1 271 ? 0.705 -7.417 -5.570 1.00 98.19 271 GLY A N 1
ATOM 2256 C CA . GLY A 1 271 ? -0.009 -6.155 -5.351 1.00 98.19 271 GLY A CA 1
ATOM 2257 C C . GLY A 1 271 ? -1.034 -5.857 -6.454 1.00 98.19 271 GLY A C 1
ATOM 2258 O O . GLY A 1 271 ? -2.172 -5.483 -6.171 1.00 98.19 271 GLY A O 1
ATOM 2259 N N . LEU A 1 272 ? -0.674 -6.082 -7.724 1.00 98.69 272 LEU A N 1
ATOM 2260 C CA . LEU A 1 272 ? -1.601 -5.915 -8.850 1.00 98.69 272 LEU A CA 1
ATOM 2261 C C . LEU A 1 272 ? -2.771 -6.911 -8.791 1.00 98.69 272 LEU A C 1
ATOM 2263 O O . LEU A 1 272 ? -3.903 -6.545 -9.114 1.00 98.69 272 LEU A O 1
ATOM 2267 N N . PHE A 1 273 ? -2.504 -8.150 -8.372 1.00 98.50 273 PHE A N 1
ATOM 2268 C CA . PHE A 1 273 ? -3.516 -9.181 -8.181 1.00 98.50 273 PHE A CA 1
ATOM 2269 C C . PHE A 1 273 ? -4.499 -8.764 -7.094 1.00 98.50 273 PHE A C 1
ATOM 2271 O O . PHE A 1 273 ? -5.690 -8.734 -7.369 1.00 98.50 273 PHE A O 1
ATOM 2278 N N . LEU A 1 274 ? -4.023 -8.347 -5.917 1.00 98.31 274 LEU A N 1
ATOM 2279 C CA . LEU A 1 274 ? -4.878 -7.877 -4.823 1.00 98.31 274 LEU A CA 1
ATOM 2280 C C . LEU A 1 274 ? -5.772 -6.707 -5.259 1.00 98.31 274 LEU A C 1
ATOM 2282 O O . LEU A 1 274 ? -6.978 -6.742 -5.023 1.00 98.31 274 LEU A O 1
ATOM 2286 N N . ALA A 1 275 ? -5.216 -5.710 -5.956 1.00 98.25 275 ALA A N 1
ATOM 2287 C CA . ALA A 1 275 ? -5.990 -4.572 -6.458 1.00 98.25 275 ALA A CA 1
ATOM 2288 C C . ALA A 1 275 ? -7.088 -4.978 -7.461 1.00 98.25 275 ALA A C 1
ATOM 2290 O O . ALA A 1 275 ? -8.158 -4.376 -7.465 1.00 98.25 275 ALA A O 1
ATOM 2291 N N . GLY A 1 276 ? -6.835 -5.968 -8.324 1.00 97.88 276 GLY A N 1
ATOM 2292 C CA . GLY A 1 276 ? -7.819 -6.443 -9.304 1.00 97.88 276 GLY A CA 1
ATOM 2293 C C . GLY A 1 276 ? -8.823 -7.449 -8.736 1.00 97.88 276 GLY A C 1
ATOM 2294 O O . GLY A 1 276 ? -10.014 -7.360 -9.011 1.00 97.88 276 GLY A O 1
ATOM 2295 N N . TYR A 1 277 ? -8.350 -8.397 -7.929 1.00 97.44 277 TYR A N 1
ATOM 2296 C CA . TYR A 1 277 ? -9.139 -9.493 -7.375 1.00 97.44 277 TYR A CA 1
ATOM 2297 C C . TYR A 1 277 ? -10.093 -9.008 -6.282 1.00 97.44 277 TYR A C 1
ATOM 2299 O O . TYR A 1 277 ? -11.267 -9.374 -6.290 1.00 97.44 277 TYR A O 1
ATOM 2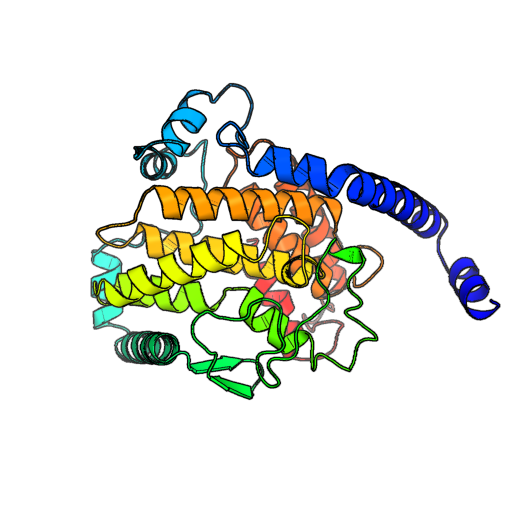307 N N . LEU A 1 278 ? -9.617 -8.174 -5.349 1.00 97.00 278 LEU A N 1
ATOM 2308 C CA . LEU A 1 278 ? -10.433 -7.711 -4.222 1.00 97.00 278 LEU A CA 1
ATOM 2309 C C . LEU A 1 278 ? -11.440 -6.629 -4.611 1.00 97.00 278 LEU A C 1
ATOM 2311 O O . LEU A 1 278 ? -12.431 -6.458 -3.909 1.00 97.00 278 LEU A O 1
ATOM 2315 N N . PHE A 1 279 ? -11.224 -5.923 -5.720 1.00 96.81 279 PHE A N 1
ATOM 2316 C CA . PHE A 1 279 ? -12.064 -4.800 -6.141 1.00 96.81 279 PHE A CA 1
ATOM 2317 C C . PHE A 1 279 ? -12.546 -4.972 -7.588 1.00 96.81 279 PHE A C 1
ATOM 2319 O O . PHE A 1 279 ? -12.205 -4.151 -8.444 1.00 96.81 279 PHE A O 1
ATOM 2326 N N . PRO A 1 280 ? -13.341 -6.019 -7.896 1.00 95.69 280 PRO A N 1
ATOM 2327 C CA . PRO A 1 280 ? -13.889 -6.239 -9.234 1.00 95.69 280 PRO A CA 1
ATOM 2328 C C . PRO A 1 280 ? -14.659 -5.034 -9.790 1.00 95.69 280 PRO A C 1
ATOM 2330 O O . PRO A 1 280 ? -14.733 -4.897 -11.007 1.00 95.69 280 PRO A O 1
ATOM 2333 N N . GLY A 1 281 ? -15.172 -4.145 -8.931 1.00 94.88 281 GLY A N 1
ATOM 2334 C CA . GLY A 1 281 ? -15.858 -2.928 -9.356 1.00 94.88 281 GLY A CA 1
ATOM 2335 C C . GLY A 1 281 ? -14.959 -1.822 -9.924 1.00 94.88 281 GLY A C 1
ATOM 2336 O O . GLY A 1 281 ? -15.467 -0.851 -10.492 1.00 94.88 281 GLY A O 1
ATOM 2337 N N . PHE A 1 282 ? -13.629 -1.926 -9.808 1.00 96.75 282 PHE A N 1
ATOM 2338 C CA . PHE A 1 282 ? -12.735 -1.006 -10.512 1.00 96.75 282 PHE A CA 1
ATOM 2339 C C . PHE A 1 282 ? -12.781 -1.253 -12.020 1.00 96.75 282 PHE A C 1
ATOM 2341 O O . PHE A 1 282 ? -12.708 -2.387 -12.488 1.00 96.75 282 PHE A O 1
ATOM 2348 N N . ARG A 1 283 ? -12.775 -0.165 -12.796 1.00 95.38 283 ARG A N 1
ATOM 2349 C CA . ARG A 1 283 ? -12.861 -0.169 -14.268 1.00 95.38 283 ARG A CA 1
ATOM 2350 C C . ARG A 1 283 ? -11.894 -1.136 -14.949 1.00 95.38 283 ARG A C 1
ATOM 2352 O O . ARG A 1 283 ? -12.168 -1.663 -16.021 1.00 95.38 283 ARG A O 1
ATOM 2359 N N . ASP A 1 284 ? -10.730 -1.303 -14.340 1.00 96.19 284 ASP A N 1
ATOM 2360 C CA . ASP A 1 284 ? -9.582 -2.003 -14.889 1.00 96.19 284 ASP A CA 1
ATOM 2361 C C . ASP A 1 284 ? -9.244 -3.292 -14.102 1.00 96.19 284 ASP A C 1
ATOM 2363 O O . ASP A 1 284 ? -8.265 -3.973 -14.412 1.00 96.19 284 ASP A O 1
ATOM 2367 N N . ALA A 1 285 ? -10.089 -3.682 -13.139 1.00 97.00 285 ALA A N 1
ATOM 2368 C CA . ALA A 1 285 ? -9.863 -4.800 -12.222 1.00 97.00 285 ALA A CA 1
ATOM 2369 C C . ALA A 1 285 ? -9.593 -6.127 -12.937 1.00 97.00 285 ALA A C 1
ATOM 2371 O O . ALA A 1 285 ? -8.562 -6.764 -12.723 1.00 97.00 285 ALA A O 1
ATOM 2372 N N . ARG A 1 286 ? -10.480 -6.522 -13.859 1.00 96.50 286 ARG A N 1
ATOM 2373 C CA . ARG A 1 286 ? -10.395 -7.821 -14.547 1.00 96.50 286 ARG A CA 1
ATOM 2374 C C . ARG A 1 286 ? -9.104 -7.975 -15.355 1.00 96.50 286 ARG A C 1
ATOM 2376 O O . ARG A 1 286 ? -8.527 -9.062 -15.407 1.00 96.50 286 ARG A O 1
ATOM 2383 N N . LYS A 1 287 ? -8.635 -6.906 -16.013 1.00 97.69 287 LYS A N 1
ATOM 2384 C CA . LYS A 1 287 ? -7.376 -6.963 -16.780 1.00 97.69 287 LYS A CA 1
ATOM 2385 C C . LYS A 1 287 ? -6.153 -6.992 -15.859 1.00 97.69 287 LYS A C 1
ATOM 2387 O O . LYS A 1 287 ? -5.141 -7.577 -16.245 1.00 97.69 287 LYS A O 1
ATOM 2392 N N . TRP A 1 288 ? -6.240 -6.385 -14.674 1.00 98.31 288 TRP A N 1
ATOM 2393 C CA . TRP A 1 288 ? -5.204 -6.456 -13.644 1.00 98.31 288 TRP A CA 1
ATOM 2394 C C . TRP A 1 288 ? -5.113 -7.861 -13.056 1.00 98.31 288 TRP A C 1
ATOM 2396 O O . TRP A 1 288 ? -4.044 -8.458 -13.140 1.00 98.31 288 TRP A O 1
ATOM 2406 N N . GLU A 1 289 ? -6.238 -8.416 -12.595 1.00 98.00 289 GLU A N 1
ATOM 2407 C CA . GLU A 1 289 ? -6.360 -9.783 -12.068 1.00 98.00 289 GLU A CA 1
ATOM 2408 C C . GLU A 1 289 ? -5.775 -10.798 -13.057 1.00 98.00 289 GLU A C 1
ATOM 2410 O O . GLU A 1 289 ? -4.836 -11.519 -12.726 1.00 98.00 289 GLU A O 1
ATOM 2415 N N . LYS A 1 290 ? -6.245 -10.787 -14.314 1.00 98.19 290 LYS A N 1
ATOM 2416 C CA . LYS A 1 290 ? -5.774 -11.721 -15.347 1.00 98.19 290 LYS A CA 1
ATOM 2417 C C . LYS A 1 290 ? -4.269 -11.615 -15.594 1.00 98.19 290 LYS A C 1
ATOM 2419 O O . LYS A 1 290 ? -3.592 -12.634 -15.704 1.00 98.19 290 LYS A O 1
ATOM 2424 N N . ARG A 1 291 ? -3.744 -10.393 -15.727 1.00 97.88 291 ARG A N 1
ATOM 2425 C CA . ARG A 1 291 ? -2.322 -10.181 -16.025 1.00 97.88 291 ARG A CA 1
ATOM 2426 C C . ARG A 1 291 ? -1.441 -10.580 -14.848 1.00 97.88 291 ARG A C 1
ATOM 2428 O O . ARG A 1 291 ? -0.417 -11.219 -15.060 1.00 97.88 291 ARG A O 1
ATOM 2435 N N . ALA A 1 292 ? -1.824 -10.191 -13.638 1.00 97.75 292 ALA A N 1
ATOM 2436 C CA . ALA A 1 292 ? -1.091 -10.525 -12.430 1.00 97.75 292 ALA A CA 1
ATOM 2437 C C . ALA A 1 292 ? -1.074 -12.037 -12.188 1.00 97.75 292 ALA A C 1
ATOM 2439 O O . ALA A 1 292 ? -0.008 -12.602 -11.973 1.00 97.75 292 ALA A O 1
ATOM 2440 N N . TRP A 1 293 ? -2.228 -12.697 -12.329 1.00 97.38 293 TRP A N 1
ATOM 2441 C CA . TRP A 1 293 ? -2.339 -14.148 -12.207 1.00 97.38 293 TRP A CA 1
ATOM 2442 C C . TRP A 1 293 ? -1.455 -14.882 -13.216 1.00 97.38 293 TRP A C 1
ATOM 2444 O O . TRP A 1 293 ? -0.731 -15.807 -12.851 1.00 97.38 293 TRP A O 1
ATOM 2454 N N . GLN A 1 294 ? -1.455 -14.434 -14.475 1.00 96.50 294 GLN A N 1
ATOM 2455 C CA . GLN A 1 294 ? -0.570 -14.989 -15.494 1.00 96.50 294 GLN A CA 1
ATOM 2456 C C . GLN A 1 294 ? 0.906 -14.831 -15.103 1.00 96.50 294 GLN A C 1
ATOM 2458 O O . GLN A 1 294 ? 1.661 -15.788 -15.191 1.00 96.50 294 GLN A O 1
ATOM 2463 N N . VAL A 1 295 ? 1.322 -13.658 -14.617 1.00 95.62 295 VAL A N 1
ATOM 2464 C CA . VAL A 1 295 ? 2.711 -13.451 -14.175 1.00 95.62 295 VAL A CA 1
ATOM 2465 C C . VAL A 1 295 ? 3.068 -14.361 -13.000 1.00 95.62 295 VAL A C 1
ATOM 2467 O O . VAL A 1 295 ? 4.118 -14.989 -13.038 1.00 95.62 295 VAL A O 1
ATOM 2470 N N . LEU A 1 296 ? 2.216 -14.458 -11.980 1.00 95.69 296 LEU A N 1
ATOM 2471 C CA . LEU A 1 296 ? 2.468 -15.307 -10.813 1.00 95.69 296 LEU A CA 1
ATOM 2472 C C . LEU A 1 296 ? 2.595 -16.783 -11.219 1.00 95.69 296 LEU A C 1
ATOM 2474 O O . LEU A 1 296 ? 3.562 -17.449 -10.857 1.00 95.69 296 LEU A O 1
ATOM 2478 N N . THR A 1 297 ? 1.667 -17.283 -12.033 1.00 95.31 297 THR A N 1
ATOM 2479 C CA . THR A 1 297 ? 1.679 -18.682 -12.492 1.00 95.31 297 THR A CA 1
ATOM 2480 C C . THR A 1 297 ? 2.840 -18.984 -13.442 1.00 95.31 297 THR A C 1
ATOM 2482 O O . THR A 1 297 ? 3.503 -20.002 -13.276 1.00 95.31 297 THR A O 1
ATOM 2485 N N . ASP A 1 298 ? 3.179 -18.077 -14.361 1.00 93.38 298 ASP A N 1
ATOM 2486 C CA . ASP A 1 298 ? 4.322 -18.241 -15.272 1.00 93.38 298 ASP A CA 1
ATOM 2487 C C . ASP A 1 298 ? 5.681 -18.197 -14.547 1.00 93.38 298 ASP A C 1
ATOM 2489 O O . ASP A 1 298 ? 6.705 -18.597 -15.121 1.00 93.38 298 ASP A O 1
ATOM 2493 N N . GLN A 1 299 ? 5.735 -17.636 -13.334 1.00 92.75 299 GLN A N 1
ATOM 2494 C CA . GLN A 1 299 ? 6.971 -17.462 -12.573 1.00 92.75 299 GLN A CA 1
ATOM 2495 C C . GLN A 1 299 ? 7.149 -18.477 -11.446 1.00 92.75 299 GLN A C 1
ATOM 2497 O O . GLN A 1 299 ? 8.289 -18.678 -11.045 1.00 92.75 299 GLN A O 1
ATOM 2502 N N . ILE A 1 300 ? 6.103 -19.141 -10.947 1.00 91.50 300 ILE A N 1
ATOM 2503 C CA . ILE A 1 300 ? 6.216 -19.998 -9.752 1.00 91.50 300 ILE A CA 1
ATOM 2504 C C . ILE A 1 300 ? 7.286 -21.091 -9.900 1.00 91.50 300 ILE A C 1
ATOM 2506 O O . ILE A 1 300 ? 8.165 -21.202 -9.048 1.00 91.50 300 ILE A O 1
ATOM 2510 N N . GLU A 1 301 ? 7.317 -21.786 -11.039 1.00 90.06 301 GLU A N 1
ATOM 2511 C CA . GLU A 1 301 ? 8.326 -22.815 -11.349 1.00 90.06 301 GLU A CA 1
ATOM 2512 C C . GLU A 1 301 ? 9.731 -22.240 -11.604 1.00 90.06 301 GLU A C 1
ATOM 2514 O O . GLU A 1 301 ? 10.716 -22.972 -11.636 1.00 90.06 301 GLU A O 1
ATOM 2519 N N . LYS A 1 302 ? 9.843 -20.920 -11.798 1.00 91.19 302 LYS A N 1
ATOM 2520 C CA . LYS A 1 302 ? 11.118 -20.208 -11.970 1.00 91.19 302 LYS A CA 1
ATOM 2521 C C . LYS A 1 302 ? 11.649 -19.631 -10.661 1.00 91.19 302 LYS A C 1
ATOM 2523 O O . LYS A 1 302 ? 12.835 -19.328 -10.595 1.00 91.19 302 LYS A O 1
ATOM 2528 N N . GLN A 1 303 ? 10.794 -19.432 -9.655 1.00 90.12 303 GLN A N 1
ATOM 2529 C CA . GLN A 1 303 ? 11.191 -18.877 -8.356 1.00 90.12 303 GLN A CA 1
ATOM 2530 C C . GLN A 1 303 ? 11.645 -19.952 -7.369 1.00 90.12 303 GLN A C 1
ATOM 2532 O O . GLN A 1 303 ? 12.404 -19.638 -6.448 1.00 90.12 303 GLN A O 1
ATOM 2537 N N . PHE A 1 304 ? 11.204 -21.198 -7.559 1.00 92.38 304 PHE A N 1
ATOM 2538 C CA . PHE A 1 304 ? 11.499 -22.312 -6.664 1.00 92.38 304 PHE A CA 1
ATOM 2539 C C . PHE A 1 304 ? 12.059 -23.513 -7.427 1.00 92.38 304 PHE A C 1
ATOM 2541 O O . PHE A 1 304 ? 11.587 -23.864 -8.506 1.00 92.38 304 PHE A O 1
ATOM 2548 N N . HIS A 1 305 ? 13.073 -24.149 -6.852 1.00 92.62 305 HIS A N 1
ATOM 2549 C CA . HIS A 1 305 ? 13.593 -25.433 -7.306 1.00 92.62 305 HIS A CA 1
ATOM 2550 C C . HIS A 1 305 ? 12.591 -26.571 -7.015 1.00 92.62 305 HIS A C 1
ATOM 2552 O O . HIS A 1 305 ? 11.671 -26.386 -6.215 1.00 92.62 305 HIS A O 1
ATOM 2558 N N . PRO A 1 306 ? 12.762 -27.772 -7.609 1.00 93.62 306 PRO A N 1
ATOM 2559 C CA . PRO A 1 306 ? 11.887 -28.920 -7.340 1.00 93.62 306 PRO A CA 1
ATOM 2560 C C . PRO A 1 306 ? 11.815 -29.358 -5.867 1.00 93.62 306 PRO A C 1
ATOM 2562 O O . PRO A 1 306 ? 10.870 -30.039 -5.484 1.00 93.62 306 PRO A O 1
ATOM 2565 N N . ASP A 1 307 ? 12.798 -28.982 -5.044 1.00 93.75 307 ASP A N 1
ATOM 2566 C CA . ASP A 1 307 ? 12.820 -29.218 -3.594 1.00 93.75 307 ASP A CA 1
ATOM 2567 C C . ASP A 1 307 ? 12.118 -28.110 -2.776 1.00 93.75 307 ASP A C 1
ATOM 2569 O O . ASP A 1 307 ? 12.045 -28.194 -1.552 1.00 93.75 307 ASP A O 1
ATOM 2573 N N . GLY A 1 308 ? 11.595 -27.074 -3.441 1.00 91.81 308 GLY A N 1
ATOM 2574 C CA . GLY A 1 308 ? 10.919 -25.928 -2.836 1.00 91.81 308 GLY A CA 1
ATOM 2575 C C . GLY A 1 308 ? 11.843 -24.776 -2.426 1.00 91.81 308 GLY A C 1
ATOM 2576 O O . GLY A 1 308 ? 11.347 -23.723 -2.020 1.00 91.81 308 GLY A O 1
ATOM 2577 N N . ALA A 1 309 ? 13.168 -24.909 -2.540 1.00 91.06 309 ALA A N 1
ATOM 2578 C CA . ALA A 1 309 ? 14.089 -23.825 -2.205 1.00 91.06 309 ALA A CA 1
ATOM 2579 C C . ALA A 1 309 ? 13.995 -22.674 -3.222 1.00 91.06 309 ALA A C 1
ATOM 2581 O O . ALA A 1 309 ? 13.839 -22.899 -4.420 1.00 91.06 309 ALA A O 1
ATOM 2582 N N . SER A 1 310 ? 14.114 -21.421 -2.759 1.00 91.62 310 SER A N 1
ATOM 2583 C CA . SER A 1 310 ? 14.122 -20.263 -3.669 1.00 91.62 310 SER A CA 1
ATOM 2584 C C . SER A 1 310 ? 15.398 -20.229 -4.513 1.00 91.62 310 SER A C 1
ATOM 2586 O O . SER A 1 310 ? 16.490 -20.462 -3.993 1.00 91.62 310 SER A O 1
ATOM 2588 N N . VAL A 1 311 ? 15.270 -19.843 -5.786 1.00 89.81 311 VAL A N 1
ATOM 2589 C CA . VAL A 1 311 ? 16.405 -19.679 -6.713 1.00 89.81 311 VAL A CA 1
ATOM 2590 C C . VAL A 1 311 ? 17.410 -18.608 -6.285 1.00 89.81 311 VAL A C 1
ATOM 2592 O O . VAL A 1 311 ? 18.567 -18.663 -6.691 1.00 89.81 311 VAL A O 1
ATOM 2595 N N . GLU A 1 312 ? 17.008 -17.653 -5.440 1.00 87.12 312 GLU A N 1
ATOM 2596 C CA . GLU A 1 312 ? 17.923 -16.649 -4.876 1.00 87.12 312 GLU A CA 1
ATOM 2597 C C . GLU A 1 312 ? 18.822 -17.221 -3.767 1.00 87.12 312 GLU A C 1
ATOM 2599 O O . GLU A 1 312 ? 19.750 -16.546 -3.326 1.00 87.12 312 GLU A O 1
ATOM 2604 N N . GLN A 1 313 ? 18.555 -18.452 -3.309 1.00 90.00 313 GLN A N 1
ATOM 2605 C CA . GLN A 1 313 ? 19.327 -19.172 -2.287 1.00 90.00 313 GLN A CA 1
ATOM 2606 C C . GLN A 1 313 ? 19.570 -18.359 -1.003 1.00 90.00 313 GLN A C 1
ATOM 2608 O O . GLN A 1 313 ? 20.583 -18.504 -0.321 1.00 90.00 313 GLN A O 1
ATOM 2613 N N . ALA A 1 314 ? 18.598 -17.517 -0.646 1.00 90.12 314 ALA A N 1
ATOM 2614 C CA . ALA A 1 314 ? 18.595 -16.718 0.569 1.00 90.12 314 ALA A CA 1
ATOM 2615 C C . ALA A 1 314 ? 17.251 -16.875 1.286 1.00 90.12 314 ALA A C 1
ATOM 2617 O O . ALA A 1 314 ? 16.190 -16.638 0.706 1.00 90.12 314 ALA A O 1
ATOM 2618 N N . SER A 1 315 ? 17.294 -17.240 2.568 1.00 91.00 315 SER A N 1
ATOM 2619 C CA . SER A 1 315 ? 16.097 -17.505 3.380 1.00 91.00 315 SER A CA 1
ATOM 2620 C C . SER A 1 315 ? 15.155 -16.301 3.466 1.00 91.00 315 SER A C 1
ATOM 2622 O O . SER A 1 315 ? 13.939 -16.471 3.427 1.00 91.00 315 SER A O 1
ATOM 2624 N N . PHE A 1 316 ? 15.702 -15.082 3.514 1.00 88.88 316 PHE A N 1
ATOM 2625 C CA . PHE A 1 316 ? 14.904 -13.857 3.517 1.00 88.88 316 PHE A CA 1
ATOM 2626 C C . PHE A 1 316 ? 14.106 -13.684 2.216 1.00 88.88 316 PHE A C 1
ATOM 2628 O O . PHE A 1 316 ? 12.895 -13.483 2.267 1.00 88.88 316 PHE A O 1
ATOM 2635 N N . TYR A 1 317 ? 14.747 -13.832 1.051 1.00 89.19 317 TYR A N 1
ATOM 2636 C CA . TYR A 1 317 ? 14.055 -13.734 -0.239 1.00 89.19 317 TYR A CA 1
ATOM 2637 C C . TYR A 1 317 ? 13.096 -14.897 -0.482 1.00 89.19 317 TYR A C 1
ATOM 2639 O O . TYR A 1 317 ? 12.049 -14.693 -1.095 1.00 89.19 317 TYR A O 1
ATOM 2647 N N . HIS A 1 318 ? 13.395 -16.084 0.052 1.00 92.44 318 HIS A N 1
ATOM 2648 C CA . HIS A 1 318 ? 12.450 -17.196 0.060 1.00 92.44 318 HIS A CA 1
ATOM 2649 C C . HIS A 1 318 ? 11.172 -16.826 0.823 1.00 92.44 318 HIS A C 1
ATOM 2651 O O . HIS A 1 318 ? 10.087 -16.907 0.254 1.00 92.44 318 HIS A O 1
ATOM 2657 N N . HIS A 1 319 ? 11.295 -16.358 2.071 1.00 92.06 319 HIS A N 1
ATOM 2658 C CA . HIS A 1 319 ? 10.147 -15.939 2.880 1.00 92.06 319 HIS A CA 1
ATOM 2659 C C . HIS A 1 319 ? 9.362 -14.802 2.216 1.00 92.06 319 HIS A C 1
ATOM 2661 O O . HIS A 1 319 ? 8.140 -14.867 2.127 1.00 92.06 319 HIS A O 1
ATOM 2667 N N . PHE A 1 320 ? 10.062 -13.791 1.702 1.00 90.81 320 PHE A N 1
ATOM 2668 C CA . PHE A 1 320 ? 9.451 -12.633 1.055 1.00 90.81 320 PHE A CA 1
ATOM 2669 C C . PHE A 1 320 ? 8.674 -13.023 -0.213 1.00 90.81 320 PHE A C 1
ATOM 2671 O O . PHE A 1 320 ? 7.511 -12.660 -0.373 1.00 90.81 320 PHE A O 1
ATOM 2678 N N . THR A 1 321 ? 9.281 -13.835 -1.083 1.00 93.00 321 THR A N 1
ATOM 2679 C CA . THR A 1 321 ? 8.660 -14.295 -2.334 1.00 93.00 321 THR A CA 1
ATOM 2680 C C . THR A 1 321 ? 7.485 -15.232 -2.069 1.00 93.00 321 THR A C 1
ATOM 2682 O O . THR A 1 321 ? 6.420 -15.062 -2.659 1.00 93.00 321 THR A O 1
ATOM 2685 N N . LEU A 1 322 ? 7.647 -16.199 -1.158 1.00 93.75 322 LEU A N 1
ATOM 2686 C CA . LEU A 1 322 ? 6.565 -17.101 -0.761 1.00 93.75 322 LEU A CA 1
ATOM 2687 C C . LEU A 1 322 ? 5.406 -16.330 -0.122 1.00 93.75 322 LEU A C 1
ATOM 2689 O O . LEU A 1 322 ? 4.249 -16.595 -0.437 1.00 93.75 322 LEU A O 1
ATOM 2693 N N . GLY A 1 323 ? 5.710 -15.343 0.725 1.00 93.81 323 GLY A N 1
ATOM 2694 C CA . GLY A 1 323 ? 4.717 -14.475 1.349 1.00 93.81 323 GLY A CA 1
ATOM 2695 C C . GLY A 1 323 ? 3.811 -13.797 0.324 1.00 93.81 323 GLY A C 1
ATOM 2696 O O . GLY A 1 323 ? 2.598 -13.807 0.497 1.00 93.81 323 GLY A O 1
ATOM 2697 N N . PHE A 1 324 ? 4.365 -13.290 -0.782 1.00 94.88 324 PHE A N 1
ATOM 2698 C CA . PHE A 1 324 ? 3.559 -12.715 -1.863 1.00 94.88 324 PHE A CA 1
ATOM 2699 C C . PHE A 1 324 ? 2.653 -13.729 -2.559 1.00 94.88 324 PHE A C 1
ATOM 2701 O O . PHE A 1 324 ? 1.500 -13.403 -2.834 1.00 94.88 324 PHE A O 1
ATOM 2708 N N . TYR A 1 325 ? 3.135 -14.948 -2.815 1.00 94.38 325 TYR A N 1
ATOM 2709 C CA . TYR A 1 325 ? 2.281 -16.002 -3.367 1.00 94.38 325 TYR A CA 1
ATOM 2710 C C . TYR A 1 325 ? 1.125 -16.337 -2.428 1.00 94.38 325 TYR A C 1
ATOM 2712 O O . TYR A 1 325 ? -0.000 -16.457 -2.895 1.00 94.38 325 TYR A O 1
ATOM 2720 N N . LEU A 1 326 ? 1.379 -16.407 -1.118 1.00 92.81 326 LEU A N 1
ATOM 2721 C CA . LEU A 1 326 ? 0.350 -16.671 -0.108 1.00 92.81 326 LEU A CA 1
ATOM 2722 C C . LEU A 1 326 ? -0.702 -15.560 0.008 1.00 92.81 326 LEU A C 1
ATOM 2724 O O . LEU A 1 326 ? -1.772 -15.812 0.543 1.00 92.81 326 LEU A O 1
ATOM 2728 N N . GLN A 1 327 ? -0.426 -14.345 -0.475 1.00 87.25 327 GLN A N 1
ATOM 2729 C CA . GLN A 1 327 ? -1.445 -13.291 -0.574 1.00 87.25 327 GLN A CA 1
ATOM 2730 C C . GLN A 1 327 ? -2.331 -13.435 -1.825 1.00 87.25 327 GLN A C 1
ATOM 2732 O O . GLN A 1 327 ? -3.341 -12.745 -1.934 1.00 87.25 327 GLN A O 1
ATOM 2737 N N . ALA A 1 328 ? -1.939 -14.267 -2.794 1.00 83.44 328 ALA A N 1
ATOM 2738 C CA . ALA A 1 328 ? -2.613 -14.422 -4.084 1.00 83.44 328 ALA A CA 1
ATOM 2739 C C . ALA A 1 328 ? -3.378 -15.753 -4.235 1.00 83.44 328 ALA A C 1
ATOM 2741 O O . ALA A 1 328 ? -3.909 -16.023 -5.314 1.00 83.44 328 ALA A O 1
ATOM 2742 N N . VAL A 1 329 ? -3.432 -16.567 -3.176 1.00 72.31 329 VAL A N 1
ATOM 2743 C CA . VAL A 1 329 ? -4.225 -17.806 -3.048 1.00 72.31 329 VAL A CA 1
ATOM 2744 C C . VAL A 1 329 ? -5.237 -17.656 -1.927 1.00 72.31 329 VAL A C 1
ATOM 2746 O O . VAL A 1 329 ? -6.338 -18.229 -2.082 1.00 72.31 329 VAL A O 1
#

Foldseek 3Di:
DVVVVVVVVPDDPVVVVVVVVLVVVVVVCQVCVVVVLVQLPDLPNDQFAPPPVVCSVCLSDVNVLVLVVDPLFFDDLDDAPDPVVLVVCCPVVVVVLVVLLVLLVCVLQQWDADPNDIARADPPGLLQAQRPVRHGWDKDQLQVTPQDPPPVRPHLVSSLVVLLLLSLLSLLQNCLNVVDCSSVVVSLVNLVVSCVVPGQRIGNSLNALLSLLSSLVSLSSSLSSQSNRPDRDSVSNSSSLSSLSSSLVSLVSDQCVPNPLELSNLSSLLSLLCSLRGGVRGNCSVVSNVVSVCSNVVCVPVQADPVGQGPVNDPVSSCSNVVSVVSND